Protein AF-A0A0A1UJ22-F1 (afdb_monomer)

Sequence (289 aa):
MGFLLMSIDEDELLQHLCPDFREEYLALKMLALDEPIKAGSNAQYLVEIALETSICDLEGPPNHGEARTPEYHKAICQSVISYYLLGTSRASTFHEHADVRAFAKGFNVPLKDGVGFGKLLEDRSVELFPGLWCREIPSPEILLQHLRISALVDEDHDPRALSSSEVVISNAIKRYLGIPGHPDCPGLQAILPREWFSKHKDDTTLRSRLFLQAATGSSTTPTEPGWTITVELARDRGKGPESETPRPLEWHLCAHSVTLWYDEDLVNALYTWKGAVAFQWYEAALVSS

Radius of gyration: 24.07 Å; Cα contacts (8 Å, |Δi|>4): 333; chains: 1; bounding box: 66×42×68 Å

Structure (mmCIF, N/CA/C/O backbone):
data_AF-A0A0A1UJ22-F1
#
_entry.id   AF-A0A0A1UJ22-F1
#
loop_
_atom_site.group_PDB
_atom_site.id
_atom_site.type_symbol
_atom_site.label_atom_id
_atom_site.label_alt_id
_atom_site.label_comp_id
_atom_site.label_asym_id
_atom_site.label_entity_id
_atom_site.label_seq_id
_atom_site.pdbx_PDB_ins_code
_atom_site.Cartn_x
_atom_site.Cartn_y
_atom_site.Cartn_z
_atom_site.occupancy
_atom_site.B_iso_or_equiv
_atom_site.auth_seq_id
_atom_site.auth_comp_id
_atom_site.auth_asym_id
_atom_site.auth_atom_id
_atom_site.pdbx_PDB_model_num
ATOM 1 N N . MET A 1 1 ? -35.308 3.224 17.961 1.00 29.86 1 MET A N 1
ATOM 2 C CA . MET A 1 1 ? -34.946 2.884 16.571 1.00 29.86 1 MET A CA 1
ATOM 3 C C . MET A 1 1 ? -33.458 2.581 16.607 1.00 29.86 1 MET A C 1
ATOM 5 O O . MET A 1 1 ? -32.674 3.500 16.793 1.00 29.86 1 MET A O 1
ATOM 9 N N . GLY A 1 2 ? -33.112 1.294 16.699 1.00 28.42 2 GLY A N 1
ATOM 10 C CA . GLY A 1 2 ? -31.742 0.848 16.953 1.00 28.42 2 GLY A CA 1
ATOM 11 C C . GLY A 1 2 ? -30.882 1.098 15.724 1.00 28.42 2 GLY A C 1
ATOM 12 O O . GLY A 1 2 ? -31.219 0.631 14.642 1.00 28.42 2 GLY A O 1
ATOM 13 N N . PHE A 1 3 ? -29.823 1.881 15.892 1.00 31.16 3 PHE A N 1
ATOM 14 C CA . PHE A 1 3 ? -28.806 2.062 14.871 1.00 31.16 3 PHE A CA 1
ATOM 15 C C . PHE A 1 3 ? -28.007 0.762 14.785 1.00 31.16 3 PHE A C 1
ATOM 17 O O . PHE A 1 3 ? -27.343 0.385 15.749 1.00 31.16 3 PHE A O 1
ATOM 24 N N . LEU A 1 4 ? -28.093 0.074 13.648 1.00 31.02 4 LEU A N 1
ATOM 25 C CA . LEU A 1 4 ? -27.074 -0.886 13.245 1.00 31.02 4 LEU A CA 1
ATOM 26 C C . LEU A 1 4 ? -25.825 -0.060 12.924 1.00 31.02 4 LEU A C 1
ATOM 28 O O . LEU A 1 4 ? -25.635 0.405 11.807 1.00 31.02 4 LEU A O 1
ATOM 32 N N . LEU A 1 5 ? -25.013 0.209 13.947 1.00 35.69 5 LEU A N 1
ATOM 33 C CA . LEU A 1 5 ? -23.586 0.384 13.722 1.00 35.69 5 LEU A CA 1
ATOM 34 C C . LEU A 1 5 ? -23.154 -0.909 13.033 1.00 35.69 5 LEU A C 1
ATOM 36 O O . LEU A 1 5 ? -23.281 -1.974 13.641 1.00 35.69 5 LEU A O 1
ATOM 40 N N . MET A 1 6 ? -22.737 -0.833 11.765 1.00 39.66 6 MET A N 1
ATOM 41 C CA . MET A 1 6 ? -21.986 -1.922 11.145 1.00 39.66 6 MET A CA 1
ATOM 42 C C . MET A 1 6 ? -20.932 -2.336 12.170 1.00 39.66 6 MET A C 1
ATOM 44 O O . MET A 1 6 ? -20.160 -1.488 12.628 1.00 39.66 6 MET A O 1
ATOM 48 N N . SER A 1 7 ? -20.973 -3.588 12.623 1.00 45.41 7 SER A N 1
ATOM 49 C CA . SER A 1 7 ? -19.914 -4.112 13.470 1.00 45.41 7 SER A CA 1
ATOM 50 C C . SER A 1 7 ? -18.679 -4.156 12.590 1.00 45.41 7 SER A C 1
ATOM 52 O O . SER A 1 7 ? -18.516 -5.083 11.804 1.00 45.41 7 SER A O 1
ATOM 54 N N . ILE A 1 8 ? -17.872 -3.103 12.645 1.00 53.12 8 ILE A N 1
ATOM 55 C CA . ILE A 1 8 ? -16.528 -3.148 12.097 1.00 53.12 8 ILE A CA 1
ATOM 56 C C . ILE A 1 8 ? -15.843 -4.278 12.860 1.00 53.12 8 ILE A C 1
ATOM 58 O O . ILE A 1 8 ? -15.810 -4.241 14.094 1.00 53.12 8 ILE A O 1
ATOM 62 N N . ASP A 1 9 ? -15.405 -5.313 12.147 1.00 70.62 9 ASP A N 1
ATOM 63 C CA . ASP A 1 9 ? -14.647 -6.384 12.772 1.00 70.62 9 ASP A CA 1
ATOM 64 C C . ASP A 1 9 ? -13.337 -5.776 13.278 1.00 70.62 9 ASP A C 1
ATOM 66 O O . ASP A 1 9 ? -12.542 -5.234 12.509 1.00 70.62 9 ASP A O 1
ATOM 70 N N . GLU A 1 10 ? -13.150 -5.799 14.597 1.00 71.88 10 GLU A N 1
ATOM 71 C CA . GLU A 1 10 ? -11.945 -5.288 15.249 1.00 71.88 10 GLU A CA 1
ATOM 72 C C . GLU A 1 10 ? -10.691 -5.953 14.670 1.00 71.88 10 GLU A C 1
ATOM 74 O O . GLU A 1 10 ? -9.657 -5.302 14.569 1.00 71.88 10 GLU A O 1
ATOM 79 N N . ASP A 1 11 ? -10.780 -7.227 14.272 1.00 74.44 11 ASP A N 1
ATOM 80 C CA . ASP A 1 11 ? -9.649 -7.953 13.699 1.00 74.44 11 ASP A CA 1
ATOM 81 C C . ASP A 1 11 ? -9.269 -7.421 12.309 1.00 74.44 11 ASP A C 1
ATOM 83 O O . ASP A 1 11 ? -8.097 -7.154 12.042 1.00 74.44 11 ASP A O 1
ATOM 87 N N . GLU A 1 12 ? -10.266 -7.187 11.454 1.00 70.75 12 GLU A N 1
ATOM 88 C CA . GLU A 1 12 ? -10.084 -6.619 10.113 1.00 70.75 12 GLU A CA 1
ATOM 89 C C . GLU A 1 12 ? -9.551 -5.181 10.200 1.00 70.75 12 GLU A C 1
ATOM 91 O O . GLU A 1 12 ? -8.611 -4.797 9.503 1.00 70.75 12 GLU A O 1
ATOM 96 N N . LEU A 1 13 ? -10.081 -4.386 11.132 1.00 71.31 13 LEU A N 1
ATOM 97 C CA . LEU A 1 13 ? -9.620 -3.018 11.346 1.00 71.31 13 LEU A CA 1
ATOM 98 C C . LEU A 1 13 ? -8.166 -2.969 11.836 1.00 71.31 13 LEU A C 1
ATOM 100 O O . LEU A 1 13 ? -7.382 -2.150 11.354 1.00 71.31 13 LEU A O 1
ATOM 104 N N . LEU A 1 14 ? -7.779 -3.857 12.754 1.00 76.56 14 LEU A N 1
ATOM 105 C CA . LEU A 1 14 ? -6.401 -3.932 13.239 1.00 76.56 14 LEU A CA 1
ATOM 106 C C . LEU A 1 14 ? -5.434 -4.469 12.190 1.00 76.56 14 LEU A C 1
ATOM 108 O O . LEU A 1 14 ? -4.298 -4.000 12.131 1.00 76.56 14 LEU A O 1
ATOM 112 N N . GLN A 1 15 ? -5.882 -5.387 11.334 1.00 76.75 15 GLN A N 1
ATOM 113 C CA . GLN A 1 15 ? -5.090 -5.884 10.211 1.00 76.75 15 GLN A CA 1
ATOM 114 C C . GLN A 1 15 ? -4.667 -4.753 9.269 1.00 76.75 15 GLN A C 1
ATOM 116 O O . GLN A 1 15 ? -3.536 -4.760 8.787 1.00 76.75 15 GLN A O 1
ATOM 121 N N . HIS A 1 16 ? -5.545 -3.776 9.039 1.00 68.94 16 HIS A N 1
ATOM 122 C CA . HIS A 1 16 ? -5.273 -2.677 8.115 1.00 68.94 16 HIS A CA 1
ATOM 123 C C . HIS A 1 16 ? -4.619 -1.455 8.767 1.00 68.94 16 HIS A C 1
ATOM 125 O O . HIS A 1 16 ? -3.796 -0.802 8.131 1.00 68.94 16 HIS A O 1
ATOM 131 N N . LEU A 1 17 ? -4.981 -1.116 10.009 1.00 67.75 17 LEU A N 1
ATOM 132 C CA . LEU A 1 17 ? -4.517 0.124 10.644 1.00 67.75 17 LEU A CA 1
ATOM 133 C C . LEU A 1 17 ? -3.272 -0.059 11.512 1.00 67.75 17 LEU A C 1
ATOM 135 O O . LEU A 1 17 ? -2.471 0.868 11.628 1.00 67.75 17 LEU A O 1
ATOM 139 N N . CYS A 1 18 ? -3.122 -1.215 12.161 1.00 75.50 18 CYS A N 1
ATOM 140 C CA . CYS A 1 18 ? -2.070 -1.441 13.152 1.00 75.50 18 CYS A CA 1
ATOM 141 C C . CYS A 1 18 ? -1.589 -2.909 13.134 1.00 75.50 18 CYS A C 1
ATOM 143 O O . CYS A 1 18 ? -1.740 -3.605 14.144 1.00 75.50 18 CYS A O 1
ATOM 145 N N . PRO A 1 19 ? -1.014 -3.406 12.018 1.00 73.44 19 PRO A N 1
ATOM 146 C CA . PRO A 1 19 ? -0.657 -4.819 11.868 1.00 73.44 19 PRO A CA 1
ATOM 147 C C . PRO A 1 19 ? 0.339 -5.304 12.933 1.00 73.44 19 PRO A C 1
ATOM 149 O O . PRO A 1 19 ? 0.169 -6.402 13.456 1.00 73.44 19 PRO A O 1
ATOM 152 N N . ASP A 1 20 ? 1.294 -4.461 13.336 1.00 78.19 20 ASP A N 1
ATOM 153 C CA . ASP A 1 20 ? 2.276 -4.789 14.383 1.00 78.19 20 ASP A CA 1
ATOM 154 C C . ASP A 1 20 ? 1.632 -4.964 15.771 1.00 78.19 20 ASP A C 1
ATOM 156 O O . ASP A 1 20 ? 2.093 -5.751 16.592 1.00 78.19 20 ASP A O 1
ATOM 160 N N . PHE A 1 21 ? 0.531 -4.256 16.032 1.00 82.56 21 PHE A N 1
ATOM 161 C CA . PHE A 1 21 ? -0.229 -4.344 17.282 1.00 82.56 21 PHE A CA 1
ATOM 162 C C . PHE A 1 21 ? -1.266 -5.477 17.254 1.00 82.56 21 PHE A C 1
ATOM 164 O O . PHE A 1 21 ? -1.651 -5.996 18.305 1.00 82.56 21 PHE A O 1
ATOM 171 N N . ARG A 1 22 ? -1.709 -5.900 16.062 1.00 85.69 22 ARG A N 1
ATOM 172 C CA . ARG A 1 22 ? -2.756 -6.916 15.890 1.00 85.69 22 ARG A CA 1
ATOM 173 C C . ARG A 1 22 ? -2.426 -8.221 16.607 1.00 85.69 22 ARG A C 1
ATOM 175 O O . ARG A 1 22 ? -3.287 -8.749 17.307 1.00 85.69 22 ARG A O 1
ATOM 182 N N . GLU A 1 23 ? -1.216 -8.753 16.440 1.00 85.56 23 GLU A N 1
ATOM 183 C CA . GLU A 1 23 ? -0.847 -10.037 17.054 1.00 85.56 23 GLU A CA 1
ATOM 184 C C . GLU A 1 23 ? -0.890 -9.968 18.584 1.00 85.56 23 GLU A C 1
ATOM 186 O O . GLU A 1 23 ? -1.438 -10.859 19.240 1.00 85.56 23 GLU A O 1
ATOM 191 N N . GLU A 1 24 ? -0.385 -8.877 19.158 1.00 88.06 24 GLU A N 1
ATOM 192 C CA . GLU A 1 24 ? -0.378 -8.672 20.605 1.00 88.06 24 GLU A CA 1
ATOM 193 C C . GLU A 1 24 ? -1.796 -8.454 21.155 1.00 88.06 24 GLU A C 1
ATOM 195 O O . GLU A 1 24 ? -2.154 -8.984 22.213 1.00 88.06 24 GLU A O 1
ATOM 200 N N . TYR A 1 25 ? -2.638 -7.738 20.404 1.00 87.88 25 TYR A N 1
ATOM 201 C CA . TYR A 1 25 ? -4.049 -7.557 20.725 1.00 87.88 25 TYR A CA 1
ATOM 202 C C . TYR A 1 25 ? -4.831 -8.874 20.681 1.00 87.88 25 TYR A C 1
ATOM 204 O O . TYR A 1 25 ? -5.608 -9.161 21.593 1.00 87.88 25 TYR A O 1
ATOM 212 N N . LEU A 1 26 ? -4.621 -9.703 19.656 1.00 88.44 26 LEU A N 1
ATOM 213 C CA . LEU A 1 26 ? -5.264 -11.013 19.550 1.00 88.44 26 LEU A CA 1
ATOM 214 C C . LEU A 1 26 ? -4.821 -11.943 20.678 1.00 88.44 26 LEU A C 1
ATOM 216 O O . LEU A 1 26 ? -5.662 -12.627 21.263 1.00 88.44 26 LEU A O 1
ATOM 220 N N . ALA A 1 27 ? -3.537 -11.920 21.043 1.00 88.31 27 ALA A N 1
ATOM 221 C CA . ALA A 1 27 ? -3.030 -12.668 22.188 1.00 88.31 27 ALA A CA 1
ATOM 222 C C . ALA A 1 27 ? -3.714 -12.240 23.499 1.00 88.31 27 ALA A C 1
ATOM 224 O O . ALA A 1 27 ? -4.114 -13.09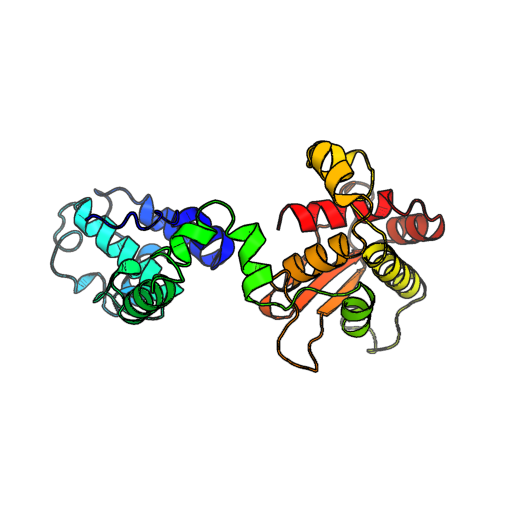4 24.291 1.00 88.31 27 ALA A O 1
ATOM 225 N N . LEU A 1 28 ? -3.925 -10.934 23.706 1.00 88.31 28 LEU A N 1
ATOM 226 C CA . LEU A 1 28 ? -4.700 -10.417 24.838 1.00 88.31 28 LEU A CA 1
ATOM 227 C C . LEU A 1 28 ? -6.171 -10.861 24.770 1.00 88.31 28 LEU A C 1
ATOM 229 O O . LEU A 1 28 ? -6.719 -11.336 25.764 1.00 88.31 28 LEU A O 1
ATOM 233 N N . LYS A 1 29 ? -6.811 -10.746 23.602 1.00 89.06 29 LYS A N 1
ATOM 234 C CA . LYS A 1 29 ? -8.222 -11.103 23.385 1.00 89.06 29 LYS A CA 1
ATOM 235 C C . LYS A 1 29 ? -8.479 -12.588 23.643 1.00 89.06 29 LYS A C 1
ATOM 237 O O . LYS A 1 29 ? -9.490 -12.926 24.255 1.00 89.06 29 LYS A O 1
ATOM 242 N N . MET A 1 30 ? -7.549 -13.451 23.237 1.00 89.81 30 MET A N 1
ATOM 243 C CA . MET A 1 30 ? -7.604 -14.906 23.417 1.00 89.81 30 MET A CA 1
ATOM 244 C C . MET A 1 30 ? -7.095 -15.388 24.783 1.00 89.81 30 MET A C 1
ATOM 246 O O . MET A 1 30 ? -7.172 -16.586 25.062 1.00 89.81 30 MET A O 1
ATOM 250 N N . LEU A 1 31 ? -6.581 -14.495 25.636 1.00 87.81 31 LEU A N 1
ATOM 251 C CA . LEU A 1 31 ? -6.062 -14.869 26.948 1.00 87.81 31 LEU A CA 1
ATOM 252 C C . LEU A 1 31 ? -7.172 -15.487 27.809 1.00 87.81 31 LEU A C 1
ATOM 254 O O . LEU A 1 31 ? -8.203 -14.858 28.064 1.00 87.81 31 LEU A O 1
ATOM 258 N N . ALA A 1 32 ? -6.937 -16.712 28.280 1.00 87.06 32 ALA A N 1
ATOM 259 C CA . ALA A 1 32 ? -7.905 -17.465 29.065 1.00 87.06 32 ALA A CA 1
ATOM 260 C C . ALA A 1 32 ? -8.323 -16.691 30.327 1.00 87.06 32 ALA A C 1
ATOM 262 O O . ALA A 1 32 ? -7.498 -16.065 30.993 1.00 87.06 32 ALA A O 1
ATOM 263 N N . LEU A 1 33 ? -9.621 -16.689 30.636 1.00 85.19 33 LEU A N 1
ATOM 264 C CA . LEU A 1 33 ? -10.204 -15.856 31.698 1.00 85.19 33 LEU A CA 1
ATOM 265 C C . LEU A 1 33 ? -9.700 -16.218 33.106 1.00 85.19 33 LEU A C 1
ATOM 267 O O . LEU A 1 33 ? -9.655 -15.363 33.990 1.00 85.19 33 LEU A O 1
ATOM 271 N N . ASP A 1 34 ? -9.316 -17.474 33.304 1.00 82.69 34 ASP A N 1
ATOM 272 C CA . ASP A 1 34 ? -8.741 -18.028 34.529 1.00 82.69 34 ASP A CA 1
ATOM 273 C C . ASP A 1 34 ? -7.229 -17.782 34.664 1.00 82.69 34 ASP A C 1
ATOM 275 O O . ASP A 1 34 ? -6.688 -17.886 35.765 1.00 82.69 34 ASP A O 1
ATOM 279 N N . GLU A 1 35 ? -6.543 -17.395 33.587 1.00 80.75 35 GLU A N 1
ATOM 280 C CA . GLU A 1 35 ? -5.130 -17.024 33.636 1.00 80.75 35 GLU A CA 1
ATOM 281 C C . GLU A 1 35 ? -4.960 -15.540 33.975 1.00 80.75 35 GLU A C 1
ATOM 283 O O . GLU A 1 35 ? -5.501 -14.696 33.264 1.00 80.75 35 GLU A O 1
ATOM 288 N N . PRO A 1 36 ? -4.173 -15.146 34.991 1.00 77.00 36 PRO A N 1
ATOM 289 C CA . PRO A 1 36 ? -3.875 -13.736 35.235 1.00 77.00 36 PRO A CA 1
ATOM 290 C C . PRO A 1 36 ? -3.043 -13.141 34.088 1.00 77.00 36 PRO A C 1
ATOM 292 O O . PRO A 1 36 ? -2.233 -13.829 33.466 1.00 77.00 36 PRO A O 1
ATOM 295 N N . ILE A 1 37 ? -3.196 -11.836 33.839 1.00 80.56 37 ILE A N 1
ATOM 296 C CA . ILE A 1 37 ? -2.267 -11.105 32.968 1.00 80.56 37 ILE A CA 1
ATOM 297 C C . ILE A 1 37 ? -0.918 -11.075 33.695 1.00 80.56 37 ILE A C 1
ATOM 299 O O . ILE A 1 37 ? -0.789 -10.476 34.762 1.00 80.56 37 ILE A O 1
ATOM 303 N N . LYS A 1 38 ? 0.063 -11.811 33.166 1.00 80.50 38 LYS A N 1
ATOM 304 C CA . LYS A 1 38 ? 1.340 -12.058 33.849 1.00 80.50 38 LYS A CA 1
ATOM 305 C C . LYS A 1 38 ? 2.180 -10.787 33.918 1.00 80.50 38 LYS A C 1
ATOM 307 O O . LYS A 1 38 ? 2.310 -10.075 32.922 1.00 80.50 38 LYS A O 1
ATOM 312 N N . ALA A 1 39 ? 2.820 -10.569 35.065 1.00 77.62 39 ALA A N 1
ATOM 313 C CA . ALA A 1 39 ? 3.802 -9.506 35.217 1.00 77.62 39 ALA A CA 1
ATOM 314 C C . ALA A 1 39 ? 4.957 -9.678 34.206 1.00 77.62 39 ALA A C 1
ATOM 316 O O . ALA A 1 39 ? 5.464 -10.787 34.029 1.00 77.62 39 ALA A O 1
ATOM 317 N N . GLY A 1 40 ? 5.360 -8.596 33.543 1.00 77.81 40 GLY A N 1
ATOM 318 C CA . GLY A 1 40 ? 6.380 -8.570 32.495 1.00 77.81 40 GLY A CA 1
ATOM 319 C C . GLY A 1 40 ? 5.927 -9.101 31.131 1.00 77.81 40 GLY A C 1
ATOM 320 O O . GLY A 1 40 ? 6.762 -9.237 30.243 1.00 77.81 40 GLY A O 1
ATOM 321 N N . SER A 1 41 ? 4.642 -9.428 30.946 1.00 84.25 41 SER A N 1
ATOM 322 C CA . SER A 1 41 ? 4.116 -9.838 29.635 1.00 84.25 41 SER A CA 1
ATOM 323 C C . SER A 1 41 ? 3.769 -8.638 28.751 1.00 84.25 41 SER A C 1
ATOM 325 O O . SER A 1 41 ? 3.384 -7.585 29.261 1.00 84.25 41 SER A O 1
ATOM 327 N N . ASN A 1 42 ? 3.804 -8.816 27.424 1.00 84.38 42 ASN A N 1
ATOM 328 C CA . ASN A 1 42 ? 3.328 -7.793 26.479 1.00 84.38 42 ASN A CA 1
ATOM 329 C C . ASN A 1 42 ? 1.869 -7.410 26.775 1.00 84.38 42 ASN A C 1
ATOM 331 O O . ASN A 1 42 ? 1.522 -6.236 26.755 1.00 84.38 42 ASN A O 1
ATOM 335 N N . ALA A 1 43 ? 1.035 -8.381 27.165 1.00 84.06 43 ALA A N 1
ATOM 336 C CA . ALA A 1 43 ? -0.344 -8.134 27.581 1.00 84.06 43 ALA A CA 1
ATOM 337 C C . ALA A 1 43 ? -0.445 -7.167 28.775 1.00 84.06 43 ALA A C 1
ATOM 339 O O . ALA A 1 43 ? -1.325 -6.313 28.777 1.00 84.06 43 ALA A O 1
ATOM 340 N N . GLN A 1 44 ? 0.450 -7.254 29.769 1.00 85.31 44 GLN A N 1
ATOM 341 C CA . GLN A 1 44 ? 0.490 -6.264 30.851 1.00 85.31 44 GLN A CA 1
ATOM 342 C C . GLN A 1 44 ? 0.836 -4.883 30.298 1.00 85.31 44 GLN A C 1
ATOM 344 O O . GLN A 1 44 ? 0.131 -3.928 30.595 1.00 85.31 44 GLN A O 1
ATOM 349 N N . TYR A 1 45 ? 1.892 -4.786 29.490 1.00 84.56 45 TYR A N 1
ATOM 350 C CA . TYR A 1 45 ? 2.364 -3.510 28.956 1.00 84.56 45 TYR A CA 1
ATOM 351 C C . TYR A 1 45 ? 1.280 -2.788 28.144 1.00 84.56 45 TYR A C 1
ATOM 353 O O . TYR A 1 45 ? 0.997 -1.618 28.399 1.00 84.56 45 TYR A O 1
ATOM 361 N N . LEU A 1 46 ? 0.604 -3.511 27.244 1.00 84.94 46 LEU A N 1
ATOM 362 C CA . LEU A 1 46 ? -0.523 -2.993 26.466 1.00 84.94 46 LEU A CA 1
ATOM 363 C C . LEU A 1 46 ? -1.643 -2.450 27.357 1.00 84.94 46 LEU A C 1
ATOM 365 O O . LEU A 1 46 ? -2.180 -1.369 27.115 1.00 84.94 46 LEU A O 1
ATOM 369 N N . VAL A 1 47 ? -2.009 -3.219 28.384 1.00 83.38 47 VAL A N 1
ATOM 370 C CA . VAL A 1 47 ? -3.105 -2.875 29.289 1.00 83.38 47 VAL A CA 1
ATOM 371 C C . VAL A 1 47 ? -2.734 -1.685 30.166 1.00 83.38 47 VAL A C 1
ATOM 373 O O . VAL A 1 47 ? -3.517 -0.750 30.265 1.00 83.38 47 VAL A O 1
ATOM 376 N N . GLU A 1 48 ? -1.548 -1.663 30.766 1.00 84.94 48 GLU A N 1
ATOM 377 C CA . GLU A 1 48 ? -1.124 -0.563 31.641 1.00 84.94 48 GLU A CA 1
ATOM 378 C C . GLU A 1 48 ? -0.997 0.764 30.893 1.00 84.94 48 GLU A C 1
ATOM 380 O O . GLU A 1 48 ? -1.398 1.803 31.416 1.00 84.94 48 GLU A O 1
ATOM 385 N N . ILE A 1 49 ? -0.518 0.725 29.646 1.00 81.75 49 ILE A N 1
ATOM 386 C CA . ILE A 1 49 ? -0.498 1.894 28.765 1.00 81.75 49 ILE A CA 1
ATOM 387 C C . ILE A 1 49 ? -1.916 2.387 28.494 1.00 81.75 49 ILE A C 1
ATOM 389 O O . ILE A 1 49 ? -2.216 3.557 28.720 1.00 81.75 49 ILE A O 1
ATOM 393 N N . ALA A 1 50 ? -2.801 1.496 28.045 1.00 80.38 50 ALA A N 1
ATOM 394 C CA . ALA A 1 50 ? -4.155 1.878 27.662 1.00 80.38 50 ALA A CA 1
ATOM 395 C C . ALA A 1 50 ? -5.004 2.370 28.840 1.00 80.38 50 ALA A C 1
ATOM 397 O O . ALA A 1 50 ? -5.924 3.177 28.678 1.00 80.38 50 ALA A O 1
ATOM 398 N N . LEU A 1 51 ? -4.720 1.850 30.032 1.00 76.25 51 LEU A N 1
ATOM 399 C CA . LEU A 1 51 ? -5.414 2.209 31.259 1.00 76.25 51 LEU A CA 1
ATOM 400 C C . LEU A 1 51 ? -4.740 3.362 32.014 1.00 76.25 51 LEU A C 1
ATOM 402 O O . LEU A 1 51 ? -5.323 3.836 32.987 1.00 76.25 51 LEU A O 1
ATOM 406 N N . GLU A 1 52 ? -3.554 3.803 31.578 1.00 78.00 52 GLU A N 1
ATOM 407 C CA . GLU A 1 52 ? -2.724 4.825 32.235 1.00 78.00 52 GLU A CA 1
ATOM 408 C C . GLU A 1 52 ? -2.525 4.556 33.741 1.00 78.00 52 GLU A C 1
ATOM 410 O O . GLU A 1 52 ? -2.434 5.467 34.565 1.00 78.00 52 GLU A O 1
ATOM 415 N N . THR A 1 53 ? -2.496 3.280 34.124 1.00 75.00 53 THR A N 1
ATOM 416 C CA . THR A 1 53 ? -2.434 2.834 35.519 1.00 75.00 53 THR A CA 1
ATOM 417 C C . THR A 1 53 ? -1.817 1.446 35.593 1.00 75.00 53 THR A C 1
ATOM 419 O O . THR A 1 53 ? -1.889 0.686 34.624 1.00 75.00 53 THR A O 1
ATOM 422 N N . SER A 1 54 ? -1.207 1.096 36.729 1.00 74.56 54 SER A N 1
ATOM 423 C CA . SER A 1 54 ? -0.708 -0.265 36.892 1.00 74.56 54 SER A CA 1
ATOM 424 C C . SER A 1 54 ? -1.880 -1.226 36.937 1.00 74.56 54 SER A C 1
ATOM 426 O O . SER A 1 54 ? -2.904 -0.958 37.570 1.00 74.56 54 SER A O 1
ATOM 428 N N . ILE A 1 55 ? -1.705 -2.393 36.318 1.00 70.25 55 ILE A N 1
ATOM 429 C CA . ILE A 1 55 ? -2.732 -3.417 36.361 1.00 70.25 55 ILE A CA 1
ATOM 430 C C . ILE A 1 55 ? -3.011 -3.804 37.809 1.00 70.25 55 ILE A C 1
ATOM 432 O O . ILE A 1 55 ? -4.167 -4.019 38.123 1.00 70.25 55 ILE A O 1
ATOM 436 N N . CYS A 1 56 ? -2.002 -3.774 38.689 1.00 67.62 56 CYS A N 1
ATOM 437 C CA . CYS A 1 56 ? -2.089 -4.069 40.120 1.00 67.62 56 CYS A CA 1
ATOM 438 C C . CYS A 1 56 ? -2.984 -3.100 40.910 1.00 67.62 56 CYS A C 1
ATOM 440 O O . CYS A 1 56 ? -3.482 -3.475 41.970 1.00 67.62 56 CYS A O 1
ATOM 442 N N . ASP A 1 57 ? -3.189 -1.883 40.401 1.00 69.44 57 ASP A N 1
ATOM 443 C CA . ASP A 1 57 ? -3.981 -0.834 41.053 1.00 69.44 57 ASP A CA 1
ATOM 444 C C . ASP A 1 57 ? -5.463 -0.879 40.635 1.00 69.44 57 ASP A C 1
ATOM 446 O O . ASP A 1 57 ? -6.293 -0.128 41.151 1.00 69.44 57 ASP A O 1
ATOM 450 N N . LEU A 1 58 ? -5.821 -1.764 39.696 1.00 65.81 58 LEU A N 1
ATOM 451 C CA . LEU A 1 58 ? -7.196 -1.931 39.241 1.00 65.81 58 LEU A CA 1
ATOM 452 C C . LEU A 1 58 ? -8.035 -2.659 40.295 1.00 65.81 58 LEU A C 1
ATOM 454 O O . LEU A 1 58 ? -7.737 -3.796 40.664 1.00 65.81 58 LEU A O 1
ATOM 458 N N . GLU A 1 59 ? -9.145 -2.043 40.697 1.00 60.75 59 GLU A N 1
ATOM 459 C CA . GLU A 1 59 ? -10.181 -2.724 41.473 1.00 60.75 59 GLU A CA 1
ATOM 460 C C . GLU A 1 59 ? -10.829 -3.840 40.627 1.00 60.75 59 GLU A C 1
ATOM 462 O O . GLU A 1 59 ? -11.315 -3.596 39.516 1.00 60.75 59 GLU A O 1
ATOM 467 N N . GLY A 1 60 ? -10.833 -5.073 41.151 1.00 62.12 60 GLY A N 1
ATOM 468 C CA . GLY A 1 60 ? -11.483 -6.243 40.544 1.00 62.12 60 GLY A CA 1
ATOM 469 C C . GLY A 1 60 ? -10.534 -7.374 40.098 1.00 62.12 60 GLY A C 1
ATOM 470 O O . GLY A 1 60 ? -9.315 -7.290 40.265 1.00 62.12 60 GLY A O 1
ATOM 471 N N . PRO A 1 61 ? -11.080 -8.476 39.548 1.00 56.16 61 PRO A N 1
ATOM 472 C CA . PRO A 1 61 ? -10.286 -9.566 38.973 1.00 56.16 61 PRO A CA 1
ATOM 473 C C . PRO A 1 61 ? -9.376 -9.026 37.855 1.00 56.16 61 PRO A C 1
ATOM 475 O O . PRO A 1 61 ? -9.866 -8.229 37.064 1.00 56.16 61 PRO A O 1
ATOM 478 N N . PRO A 1 62 ? -8.097 -9.429 37.717 1.00 53.59 62 PRO A N 1
ATOM 479 C CA . PRO A 1 62 ? -7.461 -10.600 38.319 1.00 53.59 62 PRO A CA 1
ATOM 480 C C . PRO A 1 62 ? -6.596 -10.320 39.568 1.00 53.59 62 PRO A C 1
ATOM 482 O O . PRO A 1 62 ? -5.943 -11.238 40.064 1.00 53.59 62 PRO A O 1
ATOM 485 N N . ASN A 1 63 ? -6.570 -9.100 40.117 1.00 53.59 63 ASN A N 1
ATOM 486 C CA . ASN A 1 63 ? -5.593 -8.732 41.163 1.00 53.59 63 ASN A CA 1
ATOM 487 C C . ASN A 1 63 ? -5.872 -9.318 42.552 1.00 53.59 63 ASN A C 1
ATOM 489 O O . ASN A 1 63 ? -5.028 -9.239 43.443 1.00 53.59 63 ASN A O 1
ATOM 493 N N . HIS A 1 64 ? -7.040 -9.933 42.745 1.00 55.62 64 HIS A N 1
ATOM 494 C CA . HIS A 1 64 ? -7.436 -10.563 44.007 1.00 55.62 64 HIS A CA 1
ATOM 495 C C . HIS A 1 64 ? -7.474 -12.098 43.944 1.00 55.62 64 HIS A C 1
ATOM 497 O O . HIS A 1 64 ? -8.034 -12.734 44.831 1.00 55.62 64 HIS A O 1
ATOM 503 N N . GLY A 1 65 ? -6.873 -12.709 42.915 1.00 56.12 65 GLY A N 1
ATOM 504 C CA . GLY A 1 65 ? -6.867 -14.170 42.748 1.00 56.12 65 GLY A CA 1
ATOM 505 C C . GLY A 1 65 ? -8.188 -14.752 42.231 1.00 56.12 65 GLY A C 1
ATOM 506 O O . GLY A 1 65 ? -8.357 -15.968 42.213 1.00 56.12 65 GLY A O 1
ATOM 507 N N . GLU A 1 66 ? -9.112 -13.896 41.794 1.00 63.81 66 GLU A N 1
ATOM 508 C CA . GLU A 1 66 ? -10.348 -14.282 41.113 1.00 63.81 66 GLU A CA 1
ATOM 509 C C . GLU A 1 66 ? -10.147 -14.252 39.588 1.00 63.81 66 GLU A C 1
ATOM 511 O O . GLU A 1 66 ? -9.406 -13.415 39.065 1.00 63.81 66 GLU A O 1
ATOM 516 N N . ALA A 1 67 ? -10.798 -15.168 38.866 1.00 73.50 67 ALA A N 1
ATOM 517 C CA . ALA A 1 67 ? -10.776 -15.197 37.402 1.00 73.50 67 ALA A CA 1
ATOM 518 C C . ALA A 1 67 ? -11.426 -13.930 36.814 1.00 73.50 67 ALA A C 1
ATOM 520 O O . ALA A 1 67 ? -12.394 -13.404 37.370 1.00 73.50 67 ALA A O 1
ATOM 521 N N . ARG A 1 68 ? -10.932 -13.453 35.663 1.00 83.38 68 ARG A N 1
ATOM 522 C CA . ARG A 1 68 ? -11.572 -12.347 34.933 1.00 83.38 68 ARG A CA 1
ATOM 523 C C . ARG A 1 68 ? -12.971 -12.763 34.489 1.00 83.38 68 ARG A C 1
ATOM 525 O O . ARG A 1 68 ? -13.164 -13.855 33.964 1.00 83.38 68 ARG A O 1
ATOM 532 N N . THR A 1 69 ? -13.949 -11.874 34.636 1.00 82.69 69 THR A N 1
ATOM 533 C CA . THR A 1 69 ? -15.248 -12.081 33.986 1.00 82.69 69 THR A CA 1
ATOM 534 C C . THR A 1 69 ? -15.136 -11.781 32.487 1.00 82.69 69 THR A C 1
ATOM 536 O O . THR A 1 69 ? -14.297 -10.961 32.090 1.00 82.69 69 THR A O 1
ATOM 539 N N . PRO A 1 70 ? -15.974 -12.396 31.632 1.00 83.81 70 PRO A N 1
ATOM 540 C CA . PRO A 1 70 ? -16.028 -12.063 30.208 1.00 83.81 70 PRO A CA 1
ATOM 541 C C . PRO A 1 70 ? -16.240 -10.563 29.953 1.00 83.81 70 PRO A C 1
ATOM 543 O O . PRO A 1 70 ? -15.611 -9.987 29.067 1.00 83.81 70 PRO A O 1
ATOM 546 N N . GLU A 1 71 ? -17.088 -9.911 30.749 1.00 79.50 71 GLU A N 1
ATOM 547 C CA . GLU A 1 71 ? -17.403 -8.485 30.629 1.00 79.50 71 GLU A CA 1
ATOM 548 C C . GLU A 1 71 ? -16.196 -7.609 30.971 1.00 79.50 71 GLU A C 1
ATOM 550 O O . GLU A 1 71 ? -15.903 -6.650 30.256 1.00 79.50 71 GLU A O 1
ATOM 555 N N . TYR A 1 72 ? -15.466 -7.959 32.032 1.00 79.25 72 TYR A N 1
ATOM 556 C CA . TYR A 1 72 ? -14.255 -7.249 32.430 1.00 79.25 72 TYR A CA 1
ATOM 557 C C . TYR A 1 72 ? -13.140 -7.422 31.393 1.00 79.25 72 TYR A C 1
ATOM 559 O O . TYR A 1 72 ? -12.503 -6.447 30.989 1.00 79.25 72 TYR A O 1
ATOM 567 N N . HIS A 1 73 ? -12.944 -8.650 30.903 1.00 85.12 73 HIS A N 1
ATOM 568 C CA . HIS A 1 73 ? -11.963 -8.950 29.856 1.00 85.12 73 HIS A CA 1
ATOM 569 C C . HIS A 1 73 ? -12.268 -8.189 28.563 1.00 85.12 73 HIS A C 1
ATOM 571 O O . HIS A 1 73 ? -11.377 -7.582 27.966 1.00 85.12 73 HIS A O 1
ATOM 577 N N . LYS A 1 74 ? -13.548 -8.131 28.178 1.00 83.69 74 LYS A N 1
ATOM 578 C CA . LYS A 1 74 ? -14.010 -7.325 27.046 1.00 83.69 74 LYS A CA 1
ATOM 579 C C . LYS A 1 74 ? -13.717 -5.838 27.250 1.00 83.69 74 LYS A C 1
ATOM 581 O O . LYS A 1 74 ? -13.213 -5.205 26.328 1.00 83.69 74 LYS A O 1
ATOM 586 N N . ALA A 1 75 ? -13.981 -5.285 28.434 1.00 78.56 75 ALA A N 1
ATOM 587 C CA . ALA A 1 75 ? -13.712 -3.877 28.730 1.00 78.56 75 ALA A CA 1
ATOM 588 C C . ALA A 1 75 ? -12.212 -3.532 28.656 1.00 78.56 75 ALA A C 1
ATOM 590 O O . ALA A 1 75 ? -11.849 -2.469 28.148 1.00 78.56 75 ALA A O 1
ATOM 591 N N . ILE A 1 76 ? -11.332 -4.439 29.103 1.00 82.50 76 ILE A N 1
ATOM 592 C CA . ILE A 1 76 ? -9.878 -4.297 28.928 1.00 82.50 76 ILE A CA 1
ATOM 593 C C . ILE A 1 76 ? -9.517 -4.264 27.443 1.00 82.50 76 ILE A C 1
ATOM 595 O O . ILE A 1 76 ? -8.873 -3.315 26.999 1.00 82.50 76 ILE A O 1
ATOM 599 N N . CYS A 1 77 ? -9.965 -5.255 26.665 1.00 85.62 77 CYS A N 1
ATOM 600 C CA . CYS A 1 77 ? -9.675 -5.318 25.231 1.00 85.62 77 CYS A CA 1
ATOM 601 C C . CYS A 1 77 ? -10.180 -4.059 24.507 1.00 85.62 77 CYS A C 1
ATOM 603 O O . CYS A 1 77 ? -9.472 -3.479 23.688 1.00 85.62 77 CYS A O 1
ATOM 605 N N . GLN A 1 78 ? -11.373 -3.578 24.858 1.00 80.00 78 GLN A N 1
ATOM 606 C CA . GLN A 1 78 ? -11.931 -2.348 24.299 1.00 80.00 78 GLN A CA 1
ATOM 607 C C . GLN A 1 78 ? -11.136 -1.097 24.691 1.00 80.00 78 GLN A C 1
ATOM 609 O O . GLN A 1 78 ? -11.015 -0.177 23.887 1.00 80.00 78 GLN A O 1
ATOM 614 N N . SER A 1 79 ? -10.569 -1.046 25.895 1.00 78.50 79 SER A N 1
ATOM 615 C CA . SER A 1 79 ? -9.718 0.078 26.310 1.00 78.50 79 SER A CA 1
ATOM 616 C C . SER A 1 79 ? -8.406 0.087 25.528 1.00 78.50 79 SER A C 1
ATOM 618 O O . SER A 1 79 ? -7.994 1.128 25.028 1.00 78.50 79 SER A O 1
ATOM 620 N N . VAL A 1 80 ? -7.800 -1.089 25.356 1.00 83.38 80 VAL A N 1
ATOM 621 C CA . VAL A 1 80 ? -6.553 -1.271 24.605 1.00 83.38 80 VAL A CA 1
ATOM 622 C C . VAL A 1 80 ? -6.727 -0.876 23.139 1.00 83.38 80 VAL A C 1
ATOM 624 O O . VAL A 1 80 ? -5.985 -0.030 22.651 1.00 83.38 80 VAL A O 1
ATOM 627 N N . ILE A 1 81 ? -7.765 -1.364 22.454 1.00 81.94 81 ILE A N 1
ATOM 628 C CA . ILE A 1 81 ? -8.013 -0.960 21.060 1.00 81.94 81 ILE A CA 1
ATOM 629 C C . ILE A 1 81 ? -8.334 0.541 20.935 1.00 81.94 81 ILE A C 1
ATOM 631 O O . ILE A 1 81 ? -7.871 1.196 20.006 1.00 81.94 81 ILE A O 1
ATOM 635 N N . SER A 1 82 ? -9.066 1.120 21.894 1.00 75.62 82 SER A N 1
ATOM 636 C CA . SER A 1 82 ? -9.404 2.552 21.873 1.00 75.62 82 SER A CA 1
ATOM 637 C C . SER A 1 82 ? -8.172 3.430 22.068 1.00 75.62 82 SER A C 1
ATOM 639 O O . SER A 1 82 ? -8.022 4.421 21.359 1.00 75.62 82 SER A O 1
ATOM 641 N N . TYR A 1 83 ? -7.269 3.058 22.976 1.00 80.12 83 TYR A N 1
ATOM 642 C CA . TYR A 1 83 ? -6.023 3.788 23.189 1.00 80.1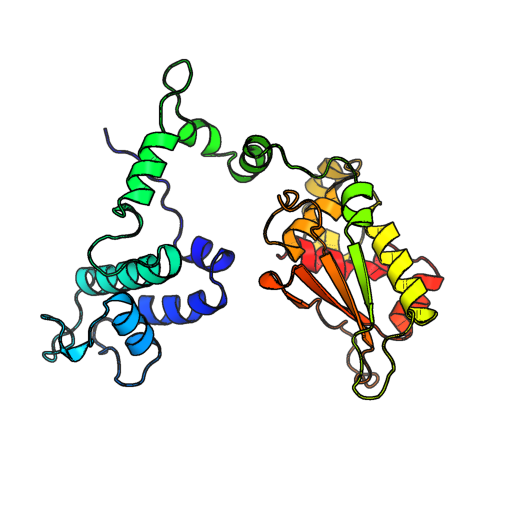2 83 TYR A CA 1
ATOM 643 C C . TYR A 1 83 ? -5.150 3.789 21.931 1.00 80.12 83 TYR A C 1
ATOM 645 O O . TYR A 1 83 ? -4.691 4.843 21.504 1.00 80.12 83 TYR A O 1
ATOM 653 N N . TYR A 1 84 ? -4.968 2.631 21.297 1.00 78.19 84 TYR A N 1
ATOM 654 C CA . TYR A 1 84 ? -4.103 2.520 20.120 1.00 78.19 84 TYR A CA 1
ATOM 655 C C . TYR A 1 84 ? -4.684 3.196 18.870 1.00 78.19 84 TYR A C 1
ATOM 657 O O . TYR A 1 84 ? -3.925 3.702 18.049 1.00 78.19 84 TYR A O 1
ATOM 665 N N . LEU A 1 85 ? -6.013 3.258 18.731 1.00 75.81 85 LEU A N 1
ATOM 666 C CA . LEU A 1 85 ? -6.660 3.910 17.585 1.00 75.81 85 LEU A CA 1
ATOM 667 C C . LEU A 1 85 ? -6.924 5.407 17.786 1.00 75.81 85 LEU A C 1
ATOM 669 O O . LEU A 1 85 ? -6.900 6.165 16.820 1.00 75.81 85 LEU A O 1
ATOM 673 N N . LEU A 1 86 ? -7.244 5.828 19.013 1.00 72.69 86 LEU A N 1
ATOM 674 C CA . LEU A 1 86 ? -7.752 7.175 19.308 1.00 72.69 86 LEU A CA 1
ATOM 675 C C . LEU A 1 86 ? -6.868 7.964 20.281 1.00 72.69 86 LEU A C 1
ATOM 677 O O . LEU A 1 86 ? -7.097 9.156 20.471 1.00 72.69 86 LEU A O 1
ATOM 681 N N . GLY A 1 87 ? -5.871 7.333 20.906 1.00 70.69 87 GLY A N 1
ATOM 682 C CA . GLY A 1 87 ? -4.983 7.979 21.875 1.00 70.69 87 GLY A CA 1
ATOM 683 C C . GLY A 1 87 ? -5.657 8.335 23.202 1.00 70.69 87 GLY A C 1
ATOM 684 O O . GLY A 1 87 ? -5.176 9.221 23.904 1.00 70.69 87 GLY A O 1
ATOM 685 N N . THR A 1 88 ? -6.780 7.697 23.546 1.00 63.34 88 THR A N 1
ATOM 686 C CA . THR A 1 88 ? -7.549 8.008 24.763 1.00 63.34 88 THR A CA 1
ATOM 687 C C . THR A 1 88 ? -7.675 6.820 25.705 1.00 63.34 88 THR A C 1
ATOM 689 O O . THR A 1 88 ? -7.922 5.701 25.256 1.00 63.34 88 THR A O 1
ATOM 692 N N . SER A 1 89 ? -7.566 7.077 27.011 1.00 58.69 89 SER A N 1
ATOM 693 C CA . SER A 1 89 ? -7.683 6.066 28.065 1.00 58.69 89 SER A CA 1
ATOM 694 C C . SER A 1 89 ? -9.134 5.688 28.415 1.00 58.69 89 SER A C 1
ATOM 696 O O . SER A 1 89 ? -10.101 6.259 27.904 1.00 58.69 89 SER A O 1
ATOM 698 N N . ARG A 1 90 ? -9.256 4.676 29.290 1.00 54.00 90 ARG A N 1
ATOM 699 C CA . ARG A 1 90 ? -10.412 3.858 29.746 1.00 54.00 90 ARG A CA 1
ATOM 700 C C . ARG A 1 90 ? -11.825 4.475 29.822 1.00 54.00 90 ARG A C 1
ATOM 702 O O . ARG A 1 90 ? -12.792 3.730 29.950 1.00 54.00 90 ARG A O 1
ATOM 709 N N . ALA A 1 91 ? -11.987 5.795 29.799 1.00 54.88 91 ALA A N 1
ATOM 710 C CA . ALA A 1 91 ? -13.281 6.448 30.014 1.00 54.88 91 ALA A CA 1
ATOM 711 C C . ALA A 1 91 ? -14.253 6.345 28.822 1.00 54.88 91 ALA A C 1
ATOM 713 O O . ALA A 1 91 ? -15.435 6.656 28.980 1.00 54.88 91 ALA A O 1
ATOM 714 N N . SER A 1 92 ? -13.790 5.904 27.649 1.00 56.44 92 SER A N 1
ATOM 715 C CA . SER A 1 92 ? -14.651 5.694 26.484 1.00 56.44 92 SER A CA 1
ATOM 716 C C . SER A 1 92 ? -14.207 4.496 25.657 1.00 56.44 92 SER A C 1
ATOM 718 O O . SER A 1 92 ? -13.049 4.416 25.253 1.00 56.44 92 SER A O 1
ATOM 720 N N . THR A 1 93 ? -15.142 3.601 25.340 1.00 63.69 93 THR A N 1
ATOM 721 C CA . THR A 1 93 ? -14.939 2.638 24.249 1.00 63.69 93 THR A CA 1
ATOM 722 C C . THR A 1 93 ? -14.816 3.379 22.910 1.00 63.69 93 THR A C 1
ATOM 724 O O . THR A 1 93 ? -15.324 4.495 22.780 1.00 63.69 93 THR A O 1
ATOM 727 N N . PHE A 1 94 ? -14.202 2.766 21.891 1.0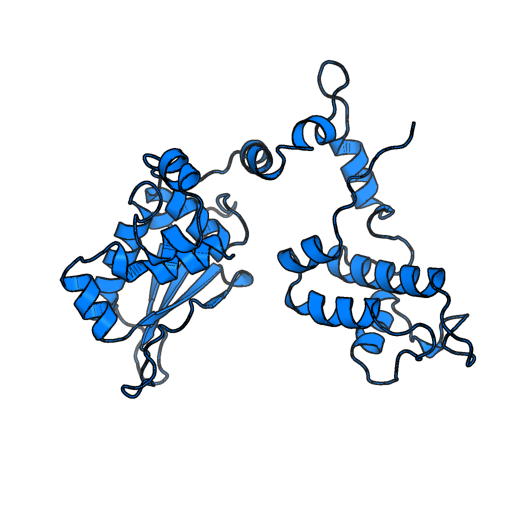0 65.38 94 PHE A N 1
ATOM 728 C CA . PHE A 1 94 ? -14.048 3.358 20.552 1.00 65.38 94 PHE A CA 1
ATOM 729 C C . PHE A 1 94 ? -15.370 3.946 20.031 1.00 65.38 94 PHE A C 1
ATOM 731 O O . PHE A 1 94 ? -15.419 5.084 19.575 1.00 65.38 94 PHE A O 1
ATOM 738 N N . HIS A 1 95 ? -16.476 3.209 20.186 1.00 66.44 95 HIS A N 1
ATOM 739 C CA . HIS A 1 95 ? -17.808 3.647 19.755 1.00 66.44 95 HIS A CA 1
ATOM 740 C C . HIS A 1 95 ? -18.409 4.783 20.600 1.00 66.44 95 HIS A C 1
ATOM 742 O O . HIS A 1 95 ? -19.294 5.502 20.130 1.00 66.44 95 HIS A O 1
ATOM 748 N N . GLU A 1 96 ? -17.970 4.939 21.847 1.00 70.31 96 GLU A N 1
ATOM 749 C CA . GLU A 1 96 ? -18.465 5.953 22.781 1.00 70.31 96 GLU A CA 1
ATOM 750 C C . GLU A 1 96 ? -17.607 7.217 22.806 1.00 70.31 96 GLU A C 1
ATOM 752 O O . GLU A 1 96 ? -18.070 8.244 23.314 1.00 70.31 96 GLU A O 1
ATOM 757 N N . HIS A 1 97 ? -16.402 7.161 22.232 1.00 69.38 97 HIS A N 1
ATOM 758 C CA . HIS A 1 97 ? -15.494 8.294 22.143 1.00 69.38 97 HIS A CA 1
ATOM 759 C C . HIS A 1 97 ? -16.202 9.508 21.531 1.00 69.38 97 HIS A C 1
ATOM 761 O O . HIS A 1 97 ? -16.919 9.394 20.529 1.00 69.38 97 HIS A O 1
ATOM 767 N N . ALA A 1 98 ? -16.029 10.680 22.148 1.00 71.56 98 ALA A N 1
ATOM 768 C CA . ALA A 1 98 ? -16.780 11.883 21.792 1.00 71.56 98 ALA A CA 1
ATOM 769 C C . ALA A 1 98 ? -16.623 12.236 20.305 1.00 71.56 98 ALA A C 1
ATOM 771 O O . ALA A 1 98 ? -17.622 12.537 19.649 1.00 71.56 98 ALA A O 1
ATOM 772 N N . ASP A 1 99 ? -15.411 12.098 19.762 1.00 68.00 99 ASP A N 1
ATOM 773 C CA . ASP A 1 99 ? -15.130 12.379 18.353 1.00 68.00 99 ASP A CA 1
ATOM 774 C C . ASP A 1 99 ? -15.725 11.329 17.416 1.00 68.00 99 ASP A C 1
ATOM 776 O O . ASP A 1 99 ? -16.279 11.685 16.380 1.00 68.00 99 ASP A O 1
ATOM 780 N N . VAL A 1 100 ? -15.715 10.047 17.798 1.00 70.56 100 VAL A N 1
ATOM 781 C CA . VAL A 1 100 ? -16.330 8.975 16.996 1.00 70.56 100 VAL A CA 1
ATOM 782 C C . VAL A 1 100 ? -17.845 9.155 16.958 1.00 70.56 100 VAL A C 1
ATOM 784 O O . VAL A 1 100 ? -18.462 9.063 15.897 1.00 70.56 100 VAL A O 1
ATOM 787 N N . ARG A 1 101 ? -18.465 9.508 18.090 1.00 71.94 101 ARG A N 1
ATOM 788 C CA . ARG A 1 101 ? -19.896 9.833 18.155 1.00 71.94 101 ARG A CA 1
ATOM 789 C C . ARG A 1 101 ? -20.241 11.106 17.391 1.00 71.94 101 ARG A C 1
ATOM 791 O O . ARG A 1 101 ? -21.281 11.146 16.731 1.00 71.94 101 ARG A O 1
ATOM 798 N N . ALA A 1 102 ? -19.411 12.143 17.482 1.00 75.31 102 ALA A N 1
ATOM 799 C CA . ALA A 1 102 ? -19.602 13.390 16.748 1.00 75.31 102 ALA A CA 1
ATOM 800 C C . ALA A 1 102 ? -19.482 13.159 15.236 1.00 75.31 102 ALA A C 1
ATOM 802 O O . ALA A 1 102 ? -20.367 13.586 14.490 1.00 75.31 102 ALA A O 1
ATOM 803 N N . PHE A 1 103 ? -18.465 12.409 14.804 1.00 74.25 103 PHE A N 1
ATOM 804 C CA . PHE A 1 103 ? -18.278 11.984 13.422 1.00 74.25 103 PHE A CA 1
ATOM 805 C C . PHE A 1 103 ? -19.464 11.150 12.942 1.00 74.25 103 PHE A C 1
ATOM 807 O O . PHE A 1 103 ? -20.107 11.530 11.972 1.00 74.25 103 PHE A O 1
ATOM 814 N N . ALA A 1 104 ? -19.844 10.084 13.653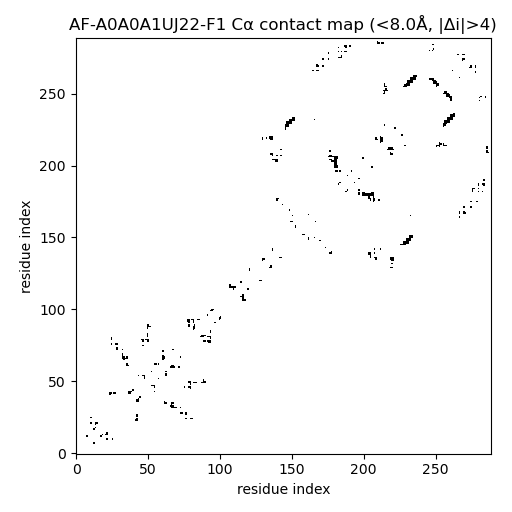 1.00 72.00 104 ALA A N 1
ATOM 815 C CA . ALA A 1 104 ? -20.974 9.232 13.280 1.00 72.00 104 ALA A CA 1
ATOM 816 C C . ALA A 1 104 ? -22.292 10.016 13.188 1.00 72.00 104 ALA A C 1
ATOM 818 O O . ALA A 1 104 ? -23.105 9.770 12.294 1.00 72.00 104 ALA A O 1
ATOM 819 N N . LYS A 1 105 ? -22.507 10.987 14.084 1.00 74.81 105 LYS A N 1
ATOM 820 C CA . LYS A 1 105 ? -23.673 11.877 14.045 1.00 74.81 105 LYS A CA 1
ATOM 821 C C . LYS A 1 105 ? -23.634 12.820 12.840 1.00 74.81 105 LYS A C 1
ATOM 823 O O . LYS A 1 105 ? -24.668 13.002 12.206 1.00 74.81 105 LYS A O 1
ATOM 828 N N . GLY A 1 106 ? -22.480 13.414 12.536 1.00 71.81 106 GLY A N 1
ATOM 829 C CA . GLY A 1 106 ? -22.291 14.316 11.394 1.00 71.81 106 GLY A CA 1
ATOM 830 C C . GLY A 1 106 ? -22.372 13.595 10.047 1.00 71.81 106 GLY A C 1
ATOM 831 O O . GLY A 1 106 ? -23.030 14.062 9.123 1.00 71.81 106 GLY A O 1
ATOM 832 N N . PHE A 1 107 ? -21.771 12.414 9.961 1.00 72.06 107 PHE A N 1
ATOM 833 C CA . PHE A 1 107 ? -21.751 11.570 8.772 1.00 72.06 107 PHE A CA 1
ATOM 834 C C . PHE A 1 107 ? -23.142 11.013 8.434 1.00 72.06 107 PHE A C 1
ATOM 836 O O . PHE A 1 107 ? -23.512 10.900 7.269 1.00 72.06 107 PHE A O 1
ATOM 843 N N . ASN A 1 108 ? -23.966 10.732 9.450 1.00 70.88 108 ASN A N 1
ATOM 844 C CA . ASN A 1 108 ? -25.356 10.300 9.276 1.00 70.88 108 ASN A CA 1
ATOM 845 C C . ASN A 1 108 ? -26.373 11.452 9.250 1.00 70.88 108 ASN A C 1
ATOM 847 O O . ASN A 1 108 ? -27.573 11.206 9.400 1.00 70.88 108 ASN A O 1
ATOM 851 N N . VAL A 1 109 ? -25.936 12.701 9.050 1.00 70.75 109 VAL A N 1
ATOM 852 C CA . VAL A 1 109 ? -26.876 13.786 8.751 1.00 70.75 109 VAL A CA 1
ATOM 853 C C . VAL A 1 109 ? -27.630 13.413 7.467 1.00 70.75 109 VAL A C 1
ATOM 855 O O . VAL A 1 109 ? -26.994 13.089 6.461 1.00 70.75 109 VAL A O 1
ATOM 858 N N . PRO A 1 110 ? -28.976 13.398 7.489 1.00 64.56 110 PRO A N 1
ATOM 859 C CA . PRO A 1 110 ? -29.753 12.996 6.330 1.00 64.56 110 PRO A CA 1
ATOM 860 C C . PRO A 1 110 ? -29.463 13.931 5.157 1.00 64.56 110 PRO A C 1
ATOM 862 O O . PRO A 1 110 ? -29.588 15.153 5.271 1.00 64.56 110 PRO A O 1
ATOM 865 N N . LEU A 1 111 ? -29.105 13.339 4.020 1.00 65.75 111 LEU A N 1
ATOM 866 C CA . LEU A 1 111 ? -29.128 14.013 2.732 1.00 65.75 111 LEU A CA 1
ATOM 867 C C . LEU A 1 111 ? -30.589 14.171 2.279 1.00 65.75 111 LEU A C 1
ATOM 869 O O . LEU A 1 111 ? -31.546 13.975 3.040 1.00 65.75 111 LEU A O 1
ATOM 873 N N . LYS A 1 112 ? -30.772 14.540 1.011 1.00 63.28 112 LYS A N 1
ATOM 874 C CA . LYS A 1 112 ? -32.088 14.605 0.377 1.00 63.28 112 LYS A CA 1
ATOM 875 C C . LYS A 1 112 ? -32.875 13.306 0.630 1.00 63.28 112 LYS A C 1
ATOM 877 O O . LYS A 1 112 ? -32.315 12.215 0.597 1.00 63.28 112 LYS A O 1
ATOM 882 N N . ASP A 1 113 ? -34.168 13.450 0.907 1.00 69.50 113 ASP A N 1
ATOM 883 C CA . ASP A 1 113 ? -35.109 12.344 1.142 1.00 69.50 113 ASP A CA 1
ATOM 884 C C . ASP A 1 113 ? -34.826 11.490 2.400 1.00 69.50 113 ASP A C 1
ATOM 886 O O . ASP A 1 113 ? -35.366 10.395 2.552 1.00 69.50 113 ASP A O 1
ATOM 890 N N . GLY A 1 114 ? -34.023 11.996 3.347 1.00 67.81 114 GLY A N 1
ATOM 891 C CA . GLY A 1 114 ? -33.832 11.364 4.660 1.00 67.81 114 GLY A CA 1
ATOM 892 C C . GLY A 1 114 ? -32.803 10.228 4.688 1.00 67.81 114 GLY A C 1
ATOM 893 O O . GLY A 1 114 ? -32.664 9.558 5.710 1.00 67.81 114 GLY A O 1
ATOM 894 N N . VAL A 1 115 ? -32.076 10.005 3.590 1.00 68.38 115 VAL A N 1
ATOM 895 C CA . VAL A 1 115 ? -31.012 8.994 3.490 1.00 68.38 115 VAL A CA 1
ATOM 896 C C . VAL A 1 115 ? -29.678 9.624 3.904 1.00 68.38 115 VAL A C 1
ATOM 898 O O . VAL A 1 115 ? -29.249 10.596 3.298 1.00 68.38 115 VAL A O 1
ATOM 901 N N . GLY A 1 116 ? -29.021 9.111 4.947 1.00 70.69 116 GLY A N 1
ATOM 902 C CA . GLY A 1 116 ? -27.673 9.554 5.349 1.00 70.69 116 GLY A CA 1
ATOM 903 C C . GLY A 1 116 ? -26.556 8.884 4.534 1.00 70.69 116 GLY A C 1
ATOM 904 O O . GLY A 1 116 ? -26.798 7.862 3.889 1.00 70.69 116 GLY A O 1
ATOM 905 N N . PHE A 1 117 ? -25.324 9.409 4.598 1.00 68.38 117 PHE A N 1
ATOM 906 C CA . PHE A 1 117 ? -24.170 8.819 3.894 1.00 68.38 117 PHE A CA 1
ATOM 907 C C . PHE A 1 117 ? -23.884 7.376 4.315 1.00 68.38 117 PHE A C 1
ATOM 909 O O . PHE A 1 117 ? -23.540 6.569 3.460 1.00 68.38 117 PHE A O 1
ATOM 916 N N . GLY A 1 118 ? -24.084 7.020 5.590 1.00 68.50 118 GLY A N 1
ATOM 917 C CA . GLY A 1 118 ? -23.880 5.644 6.058 1.00 68.50 118 GLY A CA 1
ATOM 918 C C . GLY A 1 118 ? -24.682 4.622 5.246 1.00 68.50 118 GLY A C 1
ATOM 919 O O . GLY A 1 118 ? -24.124 3.646 4.763 1.00 68.50 118 GLY A O 1
ATOM 920 N N . LYS A 1 119 ? -25.962 4.913 4.978 1.00 71.25 119 LYS A N 1
ATOM 921 C CA . LYS A 1 119 ? -26.839 4.049 4.170 1.00 71.25 119 LYS A CA 1
ATOM 922 C C . LYS A 1 119 ? -26.492 4.058 2.675 1.00 71.25 119 LYS A C 1
ATOM 924 O O . LYS A 1 119 ? -26.781 3.102 1.969 1.00 71.25 119 LYS A O 1
ATOM 929 N N . LEU A 1 120 ? -25.900 5.143 2.175 1.00 69.94 120 LEU A N 1
ATOM 930 C CA . LEU A 1 120 ? -25.422 5.225 0.790 1.00 69.94 120 LEU A CA 1
ATOM 931 C C . LEU A 1 120 ? -24.177 4.344 0.568 1.00 69.94 120 LEU A C 1
ATOM 933 O O . LEU A 1 120 ? -23.967 3.840 -0.532 1.00 69.94 120 LEU A O 1
ATOM 937 N N . LEU A 1 121 ? -23.352 4.193 1.607 1.00 70.94 121 LEU A N 1
ATOM 938 C CA . LEU A 1 121 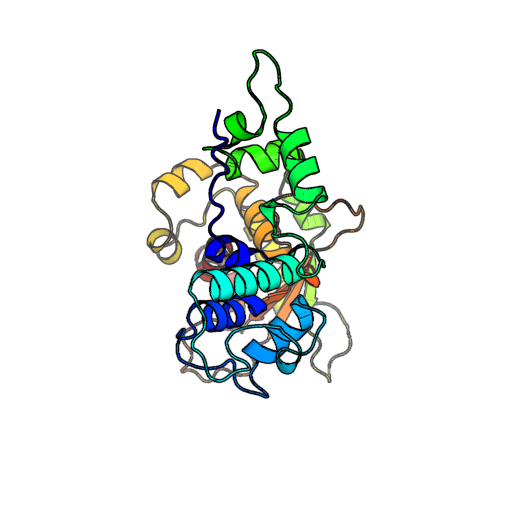? -22.049 3.531 1.553 1.00 70.94 121 LEU A CA 1
ATOM 939 C C . LEU A 1 121 ? -22.064 2.083 2.052 1.00 70.94 121 LEU A C 1
ATOM 941 O O . LEU A 1 121 ? -21.083 1.390 1.825 1.00 70.94 121 LEU A O 1
ATOM 945 N N . GLU A 1 122 ? -23.136 1.625 2.698 1.00 70.44 122 GLU A N 1
ATOM 946 C CA . GLU A 1 122 ? -23.214 0.334 3.406 1.00 70.44 122 GLU A CA 1
ATOM 947 C C . GLU A 1 122 ? -22.700 -0.858 2.569 1.00 70.44 122 GLU A C 1
ATOM 949 O O . GLU A 1 122 ? -21.895 -1.642 3.060 1.00 70.44 122 GLU A O 1
ATOM 954 N N . ASP A 1 123 ? -23.035 -0.908 1.274 1.00 65.69 123 ASP A N 1
ATOM 955 C CA . ASP A 1 123 ? -22.622 -1.988 0.357 1.00 65.69 123 ASP A CA 1
ATOM 956 C C . ASP A 1 123 ? -21.563 -1.566 -0.677 1.00 65.69 123 ASP A C 1
ATOM 958 O O . ASP A 1 123 ? -21.154 -2.351 -1.535 1.00 65.69 123 ASP A O 1
ATOM 962 N N . ARG A 1 124 ? -21.164 -0.291 -0.671 1.00 65.38 124 ARG A N 1
ATOM 963 C CA . ARG A 1 124 ? -20.319 0.304 -1.722 1.00 65.38 124 ARG A CA 1
ATOM 964 C C . ARG A 1 124 ? -19.238 1.219 -1.166 1.00 65.38 124 ARG A C 1
ATOM 966 O O . ARG A 1 124 ? -18.704 2.036 -1.907 1.00 65.38 124 ARG A O 1
ATOM 973 N N . SER A 1 125 ? -18.914 1.110 0.118 1.00 66.75 125 SER A N 1
ATOM 974 C CA . SER A 1 125 ? -17.952 1.981 0.796 1.00 66.75 125 SER A CA 1
ATOM 975 C C . SER A 1 125 ? -16.617 1.973 0.062 1.00 66.75 125 SER A C 1
ATOM 977 O O . SER A 1 125 ? -16.195 3.022 -0.399 1.00 66.75 125 SER A O 1
ATOM 979 N N . VAL A 1 126 ? -16.031 0.803 -0.192 1.00 61.72 126 VAL A N 1
ATOM 980 C CA . VAL A 1 126 ? -14.759 0.649 -0.926 1.00 61.72 126 VAL A CA 1
ATOM 981 C C . VAL A 1 126 ? -14.787 1.306 -2.316 1.00 61.72 126 VAL A C 1
ATOM 983 O O . VAL A 1 126 ? -13.786 1.859 -2.761 1.00 61.72 126 VAL A O 1
ATOM 986 N N . GLU A 1 127 ? -15.934 1.292 -2.998 1.00 64.75 127 GLU A N 1
ATOM 987 C CA . GLU A 1 127 ? -16.089 1.885 -4.333 1.00 64.75 127 GLU A CA 1
ATOM 988 C C . GLU A 1 127 ? -16.339 3.401 -4.283 1.00 64.75 127 GLU A C 1
ATOM 990 O O . GLU A 1 127 ? -15.833 4.153 -5.111 1.00 64.75 127 GLU A O 1
ATOM 995 N N . LEU A 1 128 ? -17.139 3.861 -3.322 1.00 66.25 128 LEU A N 1
ATOM 996 C CA . LEU A 1 128 ? -17.631 5.236 -3.259 1.00 66.25 128 LEU A CA 1
ATOM 997 C C . LEU A 1 128 ? -16.748 6.145 -2.401 1.00 66.25 128 LEU A C 1
ATOM 999 O O . LEU A 1 128 ? -16.752 7.354 -2.623 1.00 66.25 128 LEU A O 1
ATOM 1003 N N . PHE A 1 129 ? -15.980 5.606 -1.448 1.00 67.56 129 PHE A N 1
ATOM 1004 C CA . PHE A 1 129 ? -15.093 6.397 -0.588 1.00 67.56 129 PHE A CA 1
ATOM 1005 C C . PHE A 1 129 ? -14.015 7.152 -1.381 1.00 67.56 129 PHE A C 1
ATOM 1007 O O . PHE A 1 129 ? -13.859 8.353 -1.145 1.00 67.56 129 PHE A O 1
ATOM 1014 N N . PRO A 1 130 ? -13.327 6.535 -2.369 1.00 62.53 130 PRO A N 1
ATOM 1015 C CA . PRO A 1 130 ? -12.414 7.271 -3.248 1.00 62.53 130 PRO A CA 1
ATOM 1016 C C . PRO A 1 130 ? -13.116 8.423 -3.988 1.00 62.53 130 PRO A C 1
ATOM 1018 O O . PRO A 1 130 ? -12.577 9.529 -4.086 1.00 62.53 130 PRO A O 1
ATOM 1021 N N . GLY A 1 131 ? -14.365 8.196 -4.411 1.00 62.72 131 GLY A N 1
ATOM 1022 C CA . GLY A 1 131 ? -15.218 9.195 -5.055 1.00 62.72 131 GLY A CA 1
ATOM 1023 C C . GLY A 1 131 ? -15.679 10.331 -4.133 1.00 62.72 131 GLY A C 1
ATOM 1024 O O . GLY A 1 131 ? -15.911 11.435 -4.615 1.00 62.72 131 GLY A O 1
ATOM 1025 N N . LEU A 1 132 ? -15.772 10.111 -2.816 1.00 67.56 132 LEU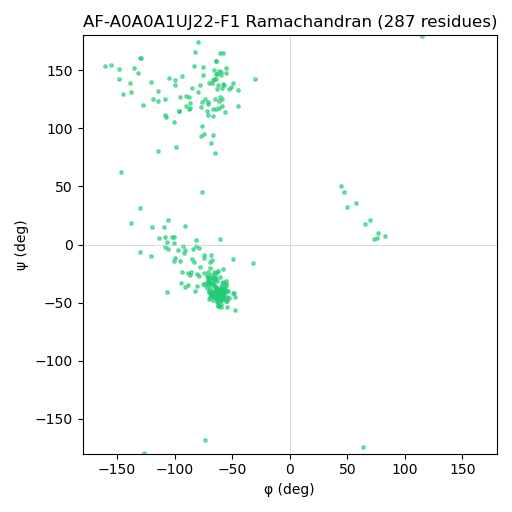 A N 1
ATOM 1026 C CA . LEU A 1 132 ? -16.030 11.180 -1.839 1.00 67.56 132 LEU A CA 1
ATOM 1027 C C . LEU A 1 132 ? -14.810 12.076 -1.642 1.00 67.56 132 LEU A C 1
ATOM 1029 O O . LEU A 1 132 ? -14.955 13.272 -1.392 1.00 67.56 132 LEU A O 1
ATOM 1033 N N . TRP A 1 133 ? -13.615 11.495 -1.750 1.00 69.56 133 TRP A N 1
ATOM 1034 C CA . TRP A 1 133 ? -12.370 12.234 -1.604 1.00 69.56 133 TRP A CA 1
ATOM 1035 C C . TRP A 1 133 ? -12.030 13.021 -2.878 1.00 69.56 133 TRP A C 1
ATOM 1037 O O . TRP A 1 133 ? -11.429 14.081 -2.766 1.00 69.56 133 TRP A O 1
ATOM 1047 N N . CYS A 1 134 ? -12.477 12.579 -4.068 1.00 66.75 134 CYS A N 1
ATOM 1048 C CA . CYS A 1 134 ? -12.240 13.230 -5.374 1.00 66.75 134 CYS A CA 1
ATOM 1049 C C . CYS A 1 134 ? -10.747 13.418 -5.711 1.00 66.75 134 CYS A C 1
ATOM 1051 O O . CYS A 1 134 ? -10.349 14.428 -6.294 1.00 66.75 134 CYS A O 1
ATOM 1053 N N . ARG A 1 135 ? -9.896 12.459 -5.324 1.00 78.31 135 ARG A N 1
ATOM 1054 C CA . ARG A 1 135 ? -8.428 12.553 -5.486 1.00 78.31 135 ARG A CA 1
ATOM 1055 C C . ARG A 1 135 ? -7.806 11.331 -6.138 1.00 78.31 135 ARG A C 1
ATOM 1057 O O . ARG A 1 135 ? -6.663 10.979 -5.853 1.00 78.31 135 ARG A O 1
ATOM 1064 N N . GLU A 1 136 ? -8.562 10.689 -7.012 1.00 82.94 136 GLU A N 1
ATOM 1065 C CA . GLU A 1 136 ? -8.059 9.596 -7.835 1.00 82.94 136 GLU A CA 1
ATOM 1066 C C . GLU A 1 136 ? -6.920 10.076 -8.745 1.00 82.94 136 GLU A C 1
ATOM 1068 O O . GLU A 1 136 ? -6.879 11.239 -9.155 1.00 82.94 136 GLU A O 1
ATOM 1073 N N . ILE A 1 137 ? -5.985 9.176 -9.061 1.00 84.88 137 ILE A N 1
ATOM 1074 C CA . ILE A 1 137 ? -4.950 9.444 -10.061 1.00 84.88 137 ILE A CA 1
ATOM 1075 C C . ILE A 1 137 ? -5.639 9.573 -11.433 1.00 84.88 137 ILE A C 1
ATOM 1077 O O . ILE A 1 137 ? -6.182 8.581 -11.916 1.00 84.88 137 ILE A O 1
ATOM 1081 N N . PRO A 1 138 ? -5.592 10.742 -12.101 1.00 86.38 138 PRO A N 1
ATOM 1082 C CA . PRO A 1 138 ? -6.279 10.932 -13.378 1.00 86.38 138 PRO A CA 1
ATOM 1083 C C . PRO A 1 138 ? -5.559 10.236 -14.539 1.00 86.38 138 PRO A C 1
ATOM 1085 O O . PRO A 1 138 ? -6.174 9.932 -15.558 1.00 86.38 138 PRO A O 1
ATOM 1088 N N . SER A 1 139 ? -4.249 10.010 -14.406 1.00 92.88 139 SER A N 1
ATOM 1089 C CA . SER A 1 139 ? -3.439 9.312 -15.398 1.00 92.88 139 SER A CA 1
ATOM 1090 C C . SER A 1 139 ? -2.129 8.790 -14.785 1.00 92.88 139 SER A C 1
ATOM 1092 O O . SER A 1 139 ? -1.639 9.377 -13.811 1.00 92.88 139 SER A O 1
ATOM 1094 N N . PRO A 1 140 ? -1.523 7.720 -15.335 1.00 92.75 140 PRO A N 1
ATOM 1095 C CA . PRO A 1 140 ? -0.252 7.183 -14.837 1.00 92.75 140 PRO A CA 1
ATOM 1096 C C . PRO A 1 140 ? 0.873 8.219 -14.779 1.00 92.75 140 PRO A C 1
ATOM 1098 O O . PRO A 1 140 ? 1.726 8.161 -13.898 1.00 92.75 140 PRO A O 1
ATOM 1101 N N . GLU A 1 141 ? 0.866 9.200 -15.684 1.00 94.69 141 GLU A N 1
ATOM 1102 C CA . GLU A 1 141 ? 1.880 10.253 -15.759 1.00 94.69 141 GLU A CA 1
ATOM 1103 C C . GLU A 1 141 ? 1.991 11.051 -14.461 1.00 94.69 141 GLU A C 1
ATOM 1105 O O . GLU A 1 141 ? 3.095 11.463 -14.114 1.00 94.69 141 GLU A O 1
ATOM 1110 N N . ILE A 1 142 ? 0.886 11.234 -13.728 1.00 92.00 142 ILE A N 1
ATOM 1111 C CA . ILE A 1 142 ? 0.917 11.902 -12.424 1.00 92.00 142 ILE A CA 1
ATOM 1112 C C . ILE A 1 142 ? 1.773 11.096 -11.452 1.00 92.00 142 ILE A C 1
ATOM 1114 O O . ILE A 1 142 ? 2.732 11.625 -10.903 1.00 92.00 142 ILE A O 1
ATOM 1118 N N . LEU A 1 143 ? 1.511 9.797 -11.295 1.00 92.88 143 LEU A N 1
ATOM 1119 C CA . LEU A 1 143 ? 2.336 8.948 -10.436 1.00 92.88 143 LEU A CA 1
ATOM 1120 C C . LEU A 1 143 ? 3.805 8.952 -10.885 1.00 92.88 143 LEU A C 1
ATOM 1122 O O . LEU A 1 143 ? 4.701 9.101 -10.061 1.00 92.88 143 LEU A O 1
ATOM 1126 N N . LEU A 1 144 ? 4.058 8.842 -12.192 1.00 93.81 144 LEU A N 1
ATOM 1127 C CA . LEU A 1 144 ? 5.414 8.796 -12.746 1.00 93.81 144 LEU A CA 1
ATOM 1128 C C . LEU A 1 144 ? 6.216 10.088 -12.519 1.00 93.81 144 LEU A C 1
ATOM 1130 O O . LEU A 1 144 ? 7.438 10.015 -12.395 1.00 93.81 144 LEU A O 1
ATOM 1134 N N . GLN A 1 145 ? 5.562 11.253 -12.448 1.00 94.50 145 GLN A N 1
ATOM 1135 C CA . GLN A 1 145 ? 6.206 12.532 -12.107 1.00 94.50 145 GLN A CA 1
ATOM 1136 C C . GLN A 1 145 ? 6.656 12.592 -10.642 1.00 94.50 145 GLN A C 1
ATOM 1138 O O . GLN A 1 145 ? 7.634 13.269 -10.327 1.00 94.50 145 GLN A O 1
ATOM 1143 N N . HIS A 1 146 ? 5.964 11.865 -9.766 1.00 94.44 146 HIS A N 1
ATOM 1144 C CA . HIS A 1 146 ? 6.242 11.791 -8.333 1.00 94.44 146 HIS A CA 1
ATOM 1145 C C . HIS A 1 146 ? 7.019 10.522 -7.932 1.00 94.44 146 HIS A C 1
ATOM 1147 O O . HIS A 1 146 ? 7.334 10.329 -6.757 1.00 94.44 146 HIS A O 1
ATOM 1153 N N . LEU A 1 147 ? 7.367 9.665 -8.896 1.00 95.12 147 LEU A N 1
ATOM 1154 C CA . LEU A 1 147 ? 8.135 8.445 -8.674 1.00 95.12 147 LEU A CA 1
ATOM 1155 C C . LEU A 1 147 ? 9.641 8.736 -8.710 1.00 95.12 147 LEU A C 1
ATOM 1157 O O . LEU A 1 147 ? 10.196 9.109 -9.749 1.00 95.12 147 LEU A O 1
ATOM 1161 N N . ARG A 1 148 ? 10.328 8.502 -7.592 1.00 94.62 148 ARG A N 1
ATOM 1162 C CA . ARG A 1 148 ? 11.794 8.484 -7.519 1.00 94.62 148 ARG A CA 1
ATOM 1163 C C . ARG A 1 148 ? 12.300 7.055 -7.548 1.00 94.62 148 ARG A C 1
ATOM 1165 O O . ARG A 1 148 ? 11.697 6.166 -6.966 1.00 94.62 148 ARG A O 1
ATOM 1172 N N . ILE A 1 149 ? 13.410 6.844 -8.245 1.00 93.12 149 ILE A N 1
ATOM 1173 C CA . ILE A 1 149 ? 14.085 5.548 -8.304 1.00 93.12 149 ILE A CA 1
ATOM 1174 C C . ILE A 1 149 ? 15.538 5.783 -7.923 1.00 93.12 149 ILE A C 1
ATOM 1176 O O . ILE A 1 149 ? 16.224 6.573 -8.577 1.00 93.12 149 ILE A O 1
ATOM 1180 N N . SER A 1 150 ? 15.979 5.124 -6.859 1.00 91.06 150 SER A N 1
ATOM 1181 C CA . SER A 1 150 ? 17.322 5.247 -6.293 1.00 91.06 150 SER A CA 1
ATOM 1182 C C . SER A 1 150 ? 17.912 3.870 -6.039 1.00 91.06 150 SER A C 1
ATOM 1184 O O . SER A 1 150 ? 17.188 2.938 -5.714 1.00 91.06 150 SER A O 1
ATOM 1186 N N . ALA A 1 151 ? 19.227 3.742 -6.178 1.00 87.50 151 ALA A N 1
ATOM 1187 C CA . ALA A 1 151 ? 19.940 2.569 -5.694 1.00 87.50 151 ALA A CA 1
ATOM 1188 C C . ALA A 1 151 ? 20.120 2.689 -4.176 1.00 87.50 151 ALA A C 1
ATOM 1190 O O . ALA A 1 151 ? 20.440 3.774 -3.681 1.00 87.50 151 ALA A O 1
ATOM 1191 N N . LEU A 1 152 ? 19.907 1.596 -3.447 1.00 80.69 152 LEU A N 1
ATOM 1192 C CA . LEU A 1 152 ? 20.220 1.542 -2.026 1.00 80.69 152 LEU A CA 1
ATOM 1193 C C . LEU A 1 152 ? 21.749 1.536 -1.892 1.00 80.69 152 LEU A C 1
ATOM 1195 O O . LEU A 1 152 ? 22.433 0.719 -2.511 1.00 80.69 152 LEU A O 1
ATOM 1199 N N . VAL A 1 153 ? 22.290 2.514 -1.165 1.00 66.50 153 VAL A N 1
ATOM 1200 C CA . VAL A 1 153 ? 23.738 2.702 -1.045 1.00 66.50 153 VAL A CA 1
ATOM 1201 C C . VAL A 1 153 ? 24.306 1.577 -0.183 1.00 66.50 153 VAL A C 1
ATOM 1203 O O . VAL A 1 153 ? 24.052 1.533 1.017 1.00 66.50 153 VAL A O 1
ATOM 1206 N N . ASP A 1 154 ? 25.089 0.679 -0.784 1.00 56.19 154 ASP A N 1
ATOM 1207 C CA . ASP A 1 154 ? 26.036 -0.130 -0.014 1.00 56.19 154 ASP A CA 1
ATOM 1208 C C . ASP A 1 154 ? 27.080 0.810 0.600 1.00 56.19 154 ASP A C 1
ATOM 1210 O O . ASP A 1 154 ? 27.508 1.752 -0.070 1.00 56.19 154 ASP A O 1
ATOM 1214 N N . GLU A 1 155 ? 27.523 0.538 1.833 1.00 51.47 155 GLU A N 1
ATOM 1215 C CA . GLU A 1 155 ? 28.450 1.371 2.631 1.00 51.47 155 GLU A CA 1
ATOM 1216 C C . GLU A 1 155 ? 29.740 1.820 1.895 1.00 51.47 155 GLU A C 1
ATOM 1218 O O . GLU A 1 155 ? 30.417 2.741 2.344 1.00 51.47 155 GLU A O 1
ATOM 1223 N N . ASP A 1 156 ? 30.043 1.236 0.731 1.00 51.09 156 ASP A N 1
ATOM 1224 C CA . ASP A 1 156 ? 31.219 1.502 -0.101 1.00 51.09 156 ASP A CA 1
ATOM 1225 C C . ASP A 1 156 ? 30.964 2.297 -1.405 1.00 51.09 156 ASP A C 1
ATOM 1227 O O . ASP A 1 156 ? 31.900 2.470 -2.190 1.00 51.09 156 ASP A O 1
ATOM 1231 N N . HIS A 1 157 ? 29.740 2.746 -1.718 1.00 46.94 157 HIS A N 1
ATOM 1232 C CA . HIS A 1 157 ? 29.448 3.409 -3.005 1.00 46.94 157 HIS A CA 1
ATOM 1233 C C . HIS A 1 157 ? 28.945 4.856 -2.860 1.00 46.94 157 HIS A C 1
ATOM 1235 O O . HIS A 1 157 ? 27.974 5.153 -2.177 1.00 46.94 157 HIS A O 1
ATOM 1241 N N . ASP A 1 158 ? 29.634 5.774 -3.545 1.00 48.97 158 ASP A N 1
ATOM 1242 C CA . ASP A 1 158 ? 29.268 7.188 -3.704 1.00 48.97 158 ASP A CA 1
ATOM 1243 C C . ASP A 1 158 ? 27.800 7.305 -4.178 1.00 48.97 158 ASP A C 1
ATOM 1245 O O . ASP A 1 158 ? 27.424 6.565 -5.095 1.00 48.97 158 ASP A O 1
ATOM 1249 N N . PRO A 1 159 ? 26.969 8.202 -3.608 1.00 51.53 159 PRO A N 1
ATOM 1250 C CA . PRO A 1 159 ? 25.599 8.448 -4.060 1.00 51.53 159 PRO A CA 1
ATOM 1251 C C . PRO A 1 159 ? 25.601 9.041 -5.477 1.00 51.53 159 PRO A C 1
ATOM 1253 O O . PRO A 1 159 ? 25.470 10.249 -5.685 1.00 51.53 159 PRO A O 1
ATOM 1256 N N . ARG A 1 160 ? 25.789 8.192 -6.488 1.00 60.78 160 ARG A N 1
ATOM 1257 C CA . ARG A 1 160 ? 25.802 8.569 -7.902 1.00 60.78 160 ARG A CA 1
ATOM 1258 C C . ARG A 1 160 ? 24.875 7.690 -8.720 1.00 60.78 160 ARG A C 1
ATOM 1260 O O . ARG A 1 160 ? 24.436 6.636 -8.287 1.00 60.78 160 ARG A O 1
ATOM 1267 N N . ALA A 1 161 ? 24.554 8.247 -9.887 1.00 70.31 161 ALA A N 1
ATOM 1268 C CA . ALA A 1 161 ? 23.609 7.786 -10.893 1.00 70.31 161 ALA A CA 1
ATOM 1269 C C . ALA A 1 161 ? 23.428 6.263 -10.975 1.00 70.31 161 ALA A C 1
ATOM 1271 O O . ALA A 1 161 ? 24.399 5.515 -10.905 1.00 70.31 161 ALA A O 1
ATOM 1272 N N . LEU A 1 162 ? 22.180 5.849 -11.220 1.00 82.19 162 LEU A N 1
ATOM 1273 C CA . LEU A 1 162 ? 21.804 4.458 -11.471 1.00 82.19 162 LEU A CA 1
ATOM 1274 C C . LEU A 1 162 ? 22.776 3.791 -12.457 1.00 82.19 162 LEU A C 1
ATOM 1276 O O . LEU A 1 162 ? 23.078 4.341 -13.522 1.00 82.19 162 LEU A O 1
ATOM 1280 N N . SER A 1 163 ? 23.224 2.588 -12.116 1.00 87.75 163 SER A N 1
ATOM 1281 C CA . SER A 1 163 ? 23.960 1.709 -13.020 1.00 87.75 163 SER A CA 1
ATOM 1282 C C . SER A 1 163 ? 23.119 1.348 -14.251 1.00 87.75 163 SER A C 1
ATOM 1284 O O . SER A 1 163 ? 21.896 1.495 -14.267 1.00 87.75 163 SER A O 1
ATOM 1286 N N . SER A 1 164 ? 23.753 0.819 -15.302 1.00 88.31 164 SER A N 1
ATOM 1287 C CA . SER A 1 164 ? 23.042 0.403 -16.522 1.00 88.31 164 SER A CA 1
ATOM 1288 C C . SER A 1 164 ? 21.905 -0.589 -16.239 1.00 88.31 164 SER A C 1
ATOM 1290 O O . SER A 1 164 ? 20.829 -0.467 -16.821 1.00 88.31 164 SER A O 1
ATOM 1292 N N . SER A 1 165 ? 22.116 -1.535 -15.320 1.00 87.81 165 SER A N 1
ATOM 1293 C CA . SER A 1 165 ? 21.100 -2.507 -14.897 1.00 87.81 165 SER A CA 1
ATOM 1294 C C . SER A 1 165 ? 19.925 -1.831 -14.186 1.00 87.81 165 SER A C 1
ATOM 1296 O O . SER A 1 165 ? 18.764 -2.100 -14.488 1.00 87.81 165 SER A O 1
ATOM 1298 N N . GLU A 1 166 ? 20.210 -0.879 -13.302 1.00 90.31 166 GLU A N 1
ATOM 1299 C CA . GLU A 1 166 ? 19.190 -0.121 -12.570 1.00 90.31 166 GLU A CA 1
ATOM 1300 C C . GLU A 1 166 ? 18.399 0.825 -13.476 1.00 90.31 166 GLU A C 1
ATOM 1302 O O . GLU A 1 166 ? 17.200 1.011 -13.279 1.00 90.31 166 GLU A O 1
ATOM 1307 N N . VAL A 1 167 ? 19.023 1.376 -14.521 1.00 91.19 167 VAL A N 1
ATOM 1308 C CA . VAL A 1 167 ? 18.320 2.141 -15.563 1.00 91.19 167 VAL A CA 1
ATOM 1309 C C . VAL A 1 167 ? 17.328 1.253 -16.320 1.00 91.19 167 VAL A C 1
ATOM 1311 O O . VAL A 1 167 ? 16.209 1.688 -16.602 1.00 91.19 167 VAL A O 1
ATOM 1314 N N . VAL A 1 168 ? 17.695 0.004 -16.627 1.00 90.31 168 VAL A N 1
ATOM 1315 C CA . VAL A 1 168 ? 16.787 -0.960 -17.277 1.00 90.31 168 VAL A CA 1
ATOM 1316 C C . VAL A 1 168 ? 15.589 -1.263 -16.384 1.00 90.31 168 VAL A C 1
ATOM 1318 O O . VAL A 1 168 ? 14.451 -1.168 -16.848 1.00 90.31 168 VAL A O 1
ATOM 1321 N N . ILE A 1 169 ? 15.829 -1.550 -15.103 1.00 89.69 169 ILE A N 1
ATOM 1322 C CA . ILE A 1 169 ? 14.766 -1.807 -14.122 1.00 89.69 169 ILE A CA 1
ATOM 1323 C C . ILE A 1 169 ? 13.867 -0.576 -13.961 1.00 89.69 169 ILE A C 1
ATOM 1325 O O . ILE A 1 169 ? 12.646 -0.681 -14.058 1.00 89.69 169 ILE A O 1
ATOM 1329 N N . SER A 1 170 ? 14.466 0.606 -13.809 1.00 91.50 170 SER A N 1
ATOM 1330 C CA . SER A 1 170 ? 13.769 1.891 -13.697 1.00 91.50 170 SER A CA 1
ATOM 1331 C C . SER A 1 170 ? 12.812 2.133 -14.865 1.00 91.50 170 SER A C 1
ATOM 1333 O O . SER A 1 170 ? 11.628 2.419 -14.673 1.00 91.50 170 SER A O 1
ATOM 1335 N N . ASN A 1 171 ? 13.291 1.940 -16.096 1.00 91.44 171 ASN A N 1
ATOM 1336 C CA . ASN A 1 171 ? 12.465 2.074 -17.294 1.00 91.44 171 ASN A CA 1
ATOM 1337 C C . ASN A 1 171 ? 11.358 1.014 -17.355 1.00 91.44 171 ASN A C 1
ATOM 1339 O O . ASN A 1 171 ? 10.242 1.311 -17.790 1.00 91.44 171 ASN A O 1
ATOM 1343 N N . ALA A 1 172 ? 11.646 -0.208 -16.909 1.00 89.69 172 ALA A N 1
ATOM 1344 C CA . ALA A 1 172 ? 10.678 -1.291 -16.890 1.00 89.69 172 ALA A CA 1
ATOM 1345 C C . ALA A 1 172 ? 9.533 -1.037 -15.895 1.00 89.69 172 ALA A C 1
ATOM 1347 O O . ALA A 1 172 ? 8.379 -1.219 -16.276 1.00 89.69 172 ALA A O 1
ATOM 1348 N N . ILE A 1 173 ? 9.826 -0.536 -14.687 1.00 90.62 173 ILE A N 1
ATOM 1349 C CA . ILE A 1 173 ? 8.816 -0.140 -13.686 1.00 90.62 173 ILE A CA 1
ATOM 1350 C C . ILE A 1 173 ? 7.910 0.952 -14.255 1.00 90.62 173 ILE A C 1
ATOM 1352 O O . ILE A 1 173 ? 6.688 0.811 -14.268 1.00 90.62 173 ILE A O 1
ATOM 1356 N N . LYS A 1 174 ? 8.504 2.026 -14.795 1.00 91.88 174 LYS A N 1
ATOM 1357 C CA . LYS A 1 174 ? 7.742 3.148 -15.367 1.00 91.88 174 LYS A CA 1
ATOM 1358 C C . LYS A 1 174 ? 6.827 2.691 -16.498 1.00 91.88 174 LYS A C 1
ATOM 1360 O O . LYS A 1 174 ? 5.673 3.104 -16.572 1.00 91.88 174 LYS A O 1
ATOM 1365 N N . ARG A 1 175 ? 7.327 1.802 -17.360 1.00 90.06 175 ARG A N 1
ATOM 1366 C CA . ARG A 1 175 ? 6.527 1.204 -18.430 1.00 90.06 175 ARG A CA 1
ATOM 1367 C C . ARG A 1 175 ? 5.418 0.318 -17.874 1.00 90.06 175 ARG A C 1
ATOM 1369 O O . ARG A 1 175 ? 4.301 0.409 -18.364 1.00 90.06 175 ARG A O 1
ATOM 1376 N N . TYR A 1 176 ? 5.707 -0.518 -16.879 1.00 90.00 176 TYR A N 1
ATOM 1377 C CA . TYR A 1 176 ? 4.724 -1.398 -16.251 1.00 90.00 176 TYR A CA 1
ATOM 1378 C C . TYR A 1 176 ? 3.547 -0.606 -15.665 1.00 90.00 176 TYR A C 1
ATOM 1380 O O . TYR A 1 176 ? 2.405 -0.970 -15.936 1.00 90.00 176 TYR A O 1
ATOM 1388 N N . LEU A 1 177 ? 3.811 0.494 -14.952 1.00 91.44 177 LEU A N 1
ATOM 1389 C CA . LEU A 1 177 ? 2.782 1.335 -14.320 1.00 91.44 177 LEU A CA 1
ATOM 1390 C C . LEU A 1 177 ? 1.855 2.045 -15.319 1.00 91.44 177 LEU A C 1
ATOM 1392 O O . LEU A 1 177 ? 0.734 2.401 -14.956 1.00 91.44 177 LEU A O 1
ATOM 1396 N N . GLY A 1 178 ? 2.312 2.243 -16.559 1.00 90.12 178 GLY A N 1
ATOM 1397 C CA . GLY A 1 178 ? 1.539 2.870 -17.635 1.00 90.12 178 GLY A CA 1
ATOM 1398 C C . GLY A 1 178 ? 0.761 1.899 -18.529 1.00 90.12 178 GLY A C 1
ATOM 1399 O O . GLY A 1 178 ? 0.105 2.341 -19.470 1.00 90.12 178 GLY A O 1
ATOM 1400 N N . ILE A 1 179 ? 0.850 0.583 -18.301 1.00 90.56 179 ILE A N 1
ATOM 1401 C CA . ILE A 1 179 ? 0.116 -0.409 -19.102 1.00 90.56 179 ILE A CA 1
ATOM 1402 C C . ILE A 1 179 ? -1.310 -0.583 -18.545 1.00 90.56 179 ILE A C 1
ATOM 1404 O O . ILE A 1 179 ? -1.455 -0.760 -17.335 1.00 90.56 179 ILE A O 1
ATOM 1408 N N . PRO A 1 180 ? -2.351 -0.606 -19.404 1.00 92.00 180 PRO A N 1
ATOM 1409 C CA . PRO A 1 180 ? -3.726 -0.845 -18.970 1.00 92.00 180 PRO A CA 1
ATOM 1410 C C . PRO A 1 180 ? -3.955 -2.239 -18.379 1.00 92.00 180 PRO A C 1
ATOM 1412 O O . PRO A 1 180 ? -3.369 -3.227 -18.837 1.00 92.00 180 PRO A O 1
ATOM 1415 N N . GLY A 1 181 ? -4.862 -2.310 -17.404 1.00 90.06 181 GLY A N 1
ATOM 1416 C CA . GLY A 1 181 ? -5.377 -3.556 -16.842 1.00 90.06 181 GLY A CA 1
ATOM 1417 C C . GLY A 1 181 ? -4.348 -4.427 -16.121 1.00 90.06 181 GLY A C 1
ATOM 1418 O O . GLY A 1 181 ? -3.186 -4.064 -15.945 1.00 90.06 181 GLY A O 1
ATOM 1419 N N . HIS A 1 182 ? -4.775 -5.617 -15.711 1.00 88.31 182 HIS A N 1
ATOM 1420 C CA . HIS A 1 182 ? -3.902 -6.611 -15.086 1.00 88.31 182 HIS A CA 1
ATOM 1421 C C . HIS A 1 182 ? -2.983 -7.301 -16.131 1.00 88.31 182 HIS A C 1
ATOM 1423 O O . HIS A 1 182 ? -3.403 -7.516 -17.271 1.00 88.31 182 HIS A O 1
ATOM 1429 N N . PRO A 1 183 ? -1.733 -7.677 -15.801 1.00 84.56 183 PRO A N 1
ATOM 1430 C CA . PRO A 1 183 ? -0.866 -8.531 -16.591 1.00 84.56 183 PRO A CA 1
ATOM 1431 C C . PRO A 1 183 ? -1.517 -9.892 -16.746 1.00 84.56 183 PRO A C 1
ATOM 1433 O O . PRO A 1 183 ? -1.719 -10.624 -15.778 1.00 84.56 183 PRO A O 1
ATOM 1436 N N . ASP A 1 184 ? -1.810 -10.246 -17.988 1.00 82.31 184 ASP A N 1
ATOM 1437 C CA . ASP A 1 184 ? -2.385 -11.540 -18.302 1.00 82.31 184 ASP A CA 1
ATOM 1438 C C . ASP A 1 184 ? -1.310 -12.630 -18.192 1.00 82.31 184 ASP A C 1
ATOM 1440 O O . ASP A 1 184 ? -0.491 -12.831 -19.094 1.00 82.31 184 ASP A O 1
ATOM 1444 N N . CYS A 1 185 ? -1.243 -13.270 -17.027 1.00 79.62 185 CYS A N 1
ATOM 1445 C CA . CYS A 1 185 ? -0.192 -14.217 -16.706 1.00 79.62 185 CYS A CA 1
ATOM 1446 C C . CYS A 1 185 ? -0.659 -15.348 -15.775 1.00 79.62 185 CYS A C 1
ATOM 1448 O O . CYS A 1 185 ? -1.539 -15.121 -14.943 1.00 79.62 185 CYS A O 1
ATOM 1450 N N . PRO A 1 186 ? -0.057 -16.556 -15.856 1.00 79.00 186 PRO A N 1
ATOM 1451 C CA . PRO A 1 186 ? -0.530 -17.711 -15.089 1.00 79.00 186 PRO A CA 1
ATOM 1452 C C . PRO A 1 186 ? -0.552 -17.494 -13.572 1.00 79.00 186 PRO A C 1
ATOM 1454 O O . PRO A 1 186 ? -1.505 -17.911 -12.921 1.00 79.00 186 PRO A O 1
ATOM 1457 N N . GLY A 1 187 ? 0.462 -16.817 -13.015 1.00 76.56 187 GLY A N 1
ATOM 1458 C CA . GLY A 1 187 ? 0.543 -16.553 -11.577 1.00 76.56 187 GLY A CA 1
ATOM 1459 C C . GLY A 1 187 ? -0.608 -15.683 -11.072 1.00 76.56 187 GLY A C 1
ATOM 1460 O O . GLY A 1 187 ? -1.259 -16.031 -10.093 1.00 76.56 187 GLY A O 1
ATOM 1461 N N . LEU A 1 188 ? -0.925 -14.595 -11.779 1.00 78.69 188 LEU A N 1
ATOM 1462 C CA . LEU A 1 188 ? -2.005 -13.694 -11.375 1.00 78.69 188 LEU A CA 1
ATOM 1463 C C . LEU A 1 188 ? -3.392 -14.286 -11.662 1.00 78.69 188 LEU A C 1
ATOM 1465 O O . LEU A 1 188 ? -4.310 -14.095 -10.870 1.00 78.69 188 LEU A O 1
ATOM 1469 N N . GLN A 1 189 ? -3.544 -15.064 -12.741 1.00 83.06 189 GLN A N 1
ATOM 1470 C CA . GLN A 1 189 ? -4.781 -15.805 -13.031 1.00 83.06 189 GLN A CA 1
ATOM 1471 C C . GLN A 1 189 ? -5.131 -16.850 -11.959 1.00 83.06 189 GLN A C 1
ATOM 1473 O O . GLN A 1 189 ? -6.289 -17.251 -11.863 1.00 83.06 189 GLN A O 1
ATOM 1478 N N . ALA A 1 190 ? -4.149 -17.317 -11.180 1.00 82.56 190 ALA A N 1
ATOM 1479 C CA . ALA A 1 190 ? -4.384 -18.232 -10.066 1.00 82.56 190 ALA A CA 1
ATOM 1480 C C . ALA A 1 190 ? -4.934 -17.524 -8.813 1.00 82.56 190 ALA A C 1
ATOM 1482 O O . ALA A 1 190 ? -5.504 -18.188 -7.952 1.00 82.56 190 ALA A O 1
ATOM 1483 N N . ILE A 1 191 ? -4.763 -16.200 -8.714 1.00 80.56 191 ILE A N 1
ATOM 1484 C CA . ILE A 1 191 ? -5.126 -15.392 -7.538 1.00 80.56 191 ILE A CA 1
ATOM 1485 C C . ILE A 1 191 ? -6.387 -14.561 -7.814 1.00 80.56 191 ILE A C 1
ATOM 1487 O O . ILE A 1 191 ? -7.262 -14.457 -6.958 1.00 80.56 191 ILE A O 1
ATOM 1491 N N . LEU A 1 192 ? -6.503 -13.984 -9.014 1.00 81.94 192 LEU A N 1
ATOM 1492 C CA . LEU A 1 192 ? -7.609 -13.109 -9.395 1.00 81.94 192 LEU A CA 1
ATOM 1493 C C . LEU A 1 192 ? -8.679 -13.839 -10.229 1.00 81.94 192 LEU A C 1
ATOM 1495 O O . LEU A 1 192 ? -8.340 -14.543 -11.186 1.00 81.94 192 LEU A O 1
ATOM 1499 N N . PRO A 1 193 ? -9.982 -13.614 -9.958 1.00 86.62 193 PRO A N 1
ATOM 1500 C CA . PRO A 1 193 ? -11.059 -14.122 -10.802 1.00 86.62 193 PRO A CA 1
ATOM 1501 C C . PRO A 1 193 ? -10.968 -13.598 -12.238 1.00 86.62 193 PRO A C 1
ATOM 1503 O O . PRO A 1 193 ? -10.620 -12.441 -12.483 1.00 86.62 193 PRO A O 1
ATOM 1506 N N . ARG A 1 194 ? -11.369 -14.414 -13.220 1.00 86.81 194 ARG A N 1
ATOM 1507 C CA . ARG A 1 194 ? -11.343 -14.013 -14.641 1.00 86.81 194 ARG A CA 1
ATOM 1508 C C . ARG A 1 194 ? -12.213 -12.793 -14.949 1.00 86.81 194 ARG A C 1
ATOM 1510 O O . ARG A 1 194 ? -11.900 -12.055 -15.889 1.00 86.81 194 ARG A O 1
ATOM 1517 N N . GLU A 1 195 ? -13.281 -12.553 -14.184 1.00 89.06 195 GLU A N 1
ATOM 1518 C CA . GLU A 1 195 ? -14.109 -11.362 -14.392 1.00 89.06 195 GLU A CA 1
ATOM 1519 C C . GLU A 1 195 ? -13.329 -10.066 -14.136 1.00 89.06 195 GLU A C 1
ATOM 1521 O O . GLU A 1 195 ? -13.576 -9.075 -14.821 1.00 89.06 195 GLU A O 1
ATOM 1526 N N . TRP A 1 196 ? -12.351 -10.071 -13.223 1.00 85.38 196 TRP A N 1
ATOM 1527 C CA . TRP A 1 196 ? -11.552 -8.885 -12.896 1.00 85.38 196 TRP A CA 1
ATOM 1528 C C . TRP A 1 196 ? -10.675 -8.439 -14.063 1.00 85.38 196 TRP A C 1
ATOM 1530 O O . TRP A 1 196 ? -10.670 -7.261 -14.419 1.00 85.38 196 TRP A O 1
ATOM 1540 N N . PHE A 1 197 ? -10.009 -9.385 -14.731 1.00 88.94 197 PHE A N 1
ATOM 1541 C CA . PHE A 1 197 ? -9.234 -9.100 -15.943 1.00 88.94 197 PHE A CA 1
ATOM 1542 C C . PHE A 1 197 ? -10.102 -8.467 -17.030 1.00 88.94 197 PHE A C 1
ATOM 1544 O O . PHE A 1 197 ? -9.690 -7.508 -17.675 1.00 88.94 197 PHE A O 1
ATOM 1551 N N . SER A 1 198 ? -11.323 -8.978 -17.207 1.00 89.94 198 SER A N 1
ATOM 1552 C CA . SER A 1 198 ? -12.257 -8.453 -18.208 1.00 89.94 198 SER A CA 1
ATOM 1553 C C . SER A 1 198 ? -12.776 -7.065 -17.827 1.00 89.94 198 SER A C 1
ATOM 1555 O O . SER A 1 198 ? -12.854 -6.187 -18.682 1.00 89.94 198 SER A O 1
ATOM 1557 N N . LYS A 1 199 ? -13.090 -6.855 -16.544 1.00 90.19 199 LYS A N 1
ATOM 1558 C CA . LYS A 1 199 ? -13.603 -5.590 -16.004 1.00 90.19 199 LYS A CA 1
ATOM 1559 C C . LYS A 1 199 ? -12.594 -4.449 -16.127 1.00 90.19 199 LYS A C 1
ATOM 1561 O O . LYS A 1 199 ? -12.992 -3.325 -16.410 1.00 90.19 199 LYS A O 1
ATOM 1566 N N . HIS A 1 200 ? -11.309 -4.735 -15.925 1.00 90.81 200 HIS A N 1
ATOM 1567 C CA . HIS A 1 200 ? -10.260 -3.716 -15.860 1.00 90.81 200 HIS A CA 1
ATOM 1568 C C . HIS A 1 200 ? -9.326 -3.688 -17.075 1.00 90.81 200 HIS A C 1
ATOM 1570 O O . HIS A 1 200 ? -8.353 -2.943 -17.067 1.00 90.81 200 HIS A O 1
ATOM 1576 N N . LYS A 1 201 ? -9.599 -4.467 -18.128 1.00 92.06 201 LYS A N 1
ATOM 1577 C CA . LYS A 1 201 ? -8.723 -4.606 -19.304 1.00 92.06 201 LYS A CA 1
ATOM 1578 C C . LYS A 1 201 ? -8.255 -3.271 -19.896 1.00 92.06 201 LYS A C 1
ATOM 1580 O O . LYS A 1 201 ? -7.092 -3.144 -20.267 1.00 92.06 201 LYS A O 1
ATOM 1585 N N . ASP A 1 202 ? -9.162 -2.301 -19.973 1.00 92.75 202 ASP A N 1
ATOM 1586 C CA . ASP A 1 202 ? -8.914 -0.997 -20.594 1.00 92.75 202 ASP A CA 1
ATOM 1587 C C . ASP A 1 202 ? -8.658 0.118 -19.555 1.00 92.75 202 ASP A C 1
ATOM 1589 O O . ASP A 1 202 ? -8.539 1.288 -19.915 1.00 92.75 202 ASP A O 1
ATOM 1593 N N . ASP A 1 203 ? -8.557 -0.225 -18.264 1.00 92.31 203 ASP A N 1
ATOM 1594 C CA . ASP A 1 203 ? -8.258 0.732 -17.194 1.00 92.31 203 ASP A CA 1
ATOM 1595 C C . ASP A 1 203 ? -6.767 1.087 -17.210 1.00 92.31 203 ASP A C 1
ATOM 1597 O O . ASP A 1 203 ? -5.913 0.326 -16.748 1.00 92.31 203 ASP A O 1
ATOM 1601 N N . THR A 1 204 ? -6.456 2.264 -17.750 1.00 92.38 204 THR A N 1
ATOM 1602 C CA . THR A 1 204 ? -5.091 2.793 -17.877 1.00 92.38 204 THR A CA 1
ATOM 1603 C C . THR A 1 204 ? -4.464 3.161 -16.535 1.00 92.38 204 THR A C 1
ATOM 1605 O O . THR A 1 204 ? -3.245 3.257 -16.449 1.00 92.38 204 THR A O 1
ATOM 1608 N N . THR A 1 205 ? -5.267 3.367 -15.487 1.00 92.31 205 THR A N 1
ATOM 1609 C CA . THR A 1 205 ? -4.808 3.844 -14.173 1.00 92.31 205 THR A CA 1
ATOM 1610 C C . THR A 1 205 ? -4.664 2.737 -13.141 1.00 92.31 205 THR A C 1
ATOM 1612 O O . THR A 1 205 ? -4.029 2.960 -12.112 1.00 92.31 205 THR A O 1
ATOM 1615 N N . LEU A 1 206 ? -5.219 1.550 -13.401 1.00 91.00 206 LEU A N 1
ATOM 1616 C CA . LEU A 1 206 ? -5.304 0.447 -12.443 1.00 91.00 206 LEU A CA 1
ATOM 1617 C C . LEU A 1 206 ? -3.982 0.174 -11.722 1.00 91.00 206 LEU A C 1
ATOM 1619 O O . LEU A 1 206 ? -3.923 0.241 -10.499 1.00 91.00 206 LEU A O 1
ATOM 1623 N N . ARG A 1 207 ? -2.907 -0.077 -12.473 1.00 91.00 207 ARG A N 1
ATOM 1624 C CA . ARG A 1 207 ? -1.597 -0.418 -11.893 1.00 91.00 207 ARG A CA 1
ATOM 1625 C C . ARG A 1 207 ? -1.002 0.722 -11.086 1.00 91.00 207 ARG A C 1
ATOM 1627 O O . ARG A 1 207 ? -0.376 0.485 -10.062 1.00 91.00 207 ARG A O 1
ATOM 1634 N N . SER A 1 208 ? -1.222 1.958 -11.527 1.00 91.81 208 SER A N 1
ATOM 1635 C CA . SER A 1 208 ? -0.788 3.145 -10.794 1.00 91.81 208 SER A CA 1
ATOM 1636 C C . SER A 1 208 ? -1.564 3.312 -9.484 1.00 91.81 208 SER A C 1
ATOM 1638 O O . SER A 1 208 ? -0.962 3.631 -8.464 1.00 91.81 208 SER A O 1
ATOM 1640 N N . ARG A 1 209 ? -2.879 3.046 -9.484 1.00 90.12 209 ARG A N 1
ATOM 1641 C CA . ARG A 1 209 ? -3.718 3.081 -8.273 1.00 90.12 209 ARG A CA 1
ATOM 1642 C C . ARG A 1 209 ? -3.332 1.984 -7.283 1.00 90.12 209 ARG A C 1
ATOM 1644 O O . ARG A 1 209 ? -3.184 2.285 -6.106 1.00 90.12 209 ARG A O 1
ATOM 1651 N N . LEU A 1 210 ? -3.115 0.759 -7.764 1.00 87.94 210 LEU A N 1
ATOM 1652 C CA . LEU A 1 210 ? -2.648 -0.361 -6.942 1.00 87.94 210 LEU A CA 1
ATOM 1653 C C . LEU A 1 210 ? -1.261 -0.084 -6.351 1.00 87.94 210 LEU A C 1
ATOM 1655 O O . LEU A 1 210 ? -1.050 -0.265 -5.158 1.00 87.94 210 LEU A O 1
ATOM 1659 N N . PHE A 1 211 ? -0.332 0.433 -7.159 1.00 90.88 211 PHE A N 1
ATOM 1660 C CA . PHE A 1 211 ? 0.994 0.815 -6.679 1.00 90.88 211 PHE A CA 1
ATOM 1661 C C . PHE A 1 211 ? 0.940 1.914 -5.616 1.00 90.88 211 PHE A C 1
ATOM 1663 O O . PHE A 1 211 ? 1.614 1.821 -4.594 1.00 90.88 211 PHE A O 1
ATOM 1670 N N . LEU A 1 212 ? 0.123 2.945 -5.841 1.00 89.44 212 LEU A N 1
ATOM 1671 C CA . LEU A 1 212 ? -0.077 4.017 -4.874 1.00 89.44 212 LEU A CA 1
ATOM 1672 C C . LEU A 1 212 ? -0.676 3.480 -3.564 1.00 89.44 212 LEU A C 1
ATOM 1674 O O . LEU A 1 212 ? -0.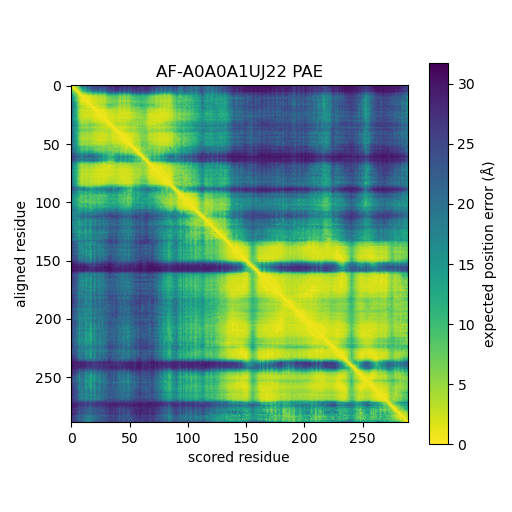192 3.836 -2.490 1.00 89.44 212 LEU A O 1
ATOM 1678 N N . GLN A 1 213 ? -1.666 2.587 -3.656 1.00 86.19 213 GLN A N 1
ATOM 1679 C CA . GLN A 1 213 ? -2.274 1.931 -2.501 1.00 86.19 213 GLN A CA 1
ATOM 1680 C C . GLN A 1 213 ? -1.251 1.132 -1.699 1.00 86.19 213 GLN A C 1
ATOM 1682 O O . GLN A 1 213 ? -1.164 1.329 -0.493 1.00 86.19 213 GLN A O 1
ATOM 1687 N N . ALA A 1 214 ? -0.427 0.314 -2.348 1.00 83.69 214 ALA A N 1
ATOM 1688 C CA . ALA A 1 214 ? 0.597 -0.455 -1.648 1.00 83.69 214 ALA A CA 1
ATOM 1689 C C . ALA A 1 214 ? 1.694 0.430 -1.029 1.00 83.69 214 ALA A C 1
ATOM 1691 O O . ALA A 1 214 ? 2.211 0.117 0.037 1.00 83.69 214 ALA A O 1
ATOM 1692 N N . ALA A 1 215 ? 2.038 1.556 -1.665 1.00 85.94 215 ALA A N 1
ATOM 1693 C CA . ALA A 1 215 ? 3.074 2.468 -1.174 1.00 85.94 215 ALA A CA 1
ATOM 1694 C C . ALA A 1 215 ? 2.607 3.417 -0.057 1.00 85.94 215 ALA A C 1
ATOM 1696 O O . ALA A 1 215 ? 3.438 3.916 0.700 1.00 85.94 215 ALA A O 1
ATOM 1697 N N . THR A 1 216 ? 1.308 3.722 0.019 1.00 83.31 216 THR A N 1
ATOM 1698 C CA . THR A 1 216 ? 0.775 4.785 0.899 1.00 83.31 216 THR A CA 1
ATOM 1699 C C . THR A 1 216 ? -0.397 4.348 1.777 1.00 83.31 216 THR A C 1
ATOM 1701 O O . THR A 1 216 ? -0.877 5.128 2.594 1.00 83.31 216 THR A O 1
ATOM 1704 N N . GLY A 1 217 ? -0.906 3.129 1.595 1.00 79.81 217 GLY A N 1
ATOM 1705 C CA . GLY A 1 217 ? -2.146 2.659 2.216 1.00 79.81 217 GLY A CA 1
ATOM 1706 C C . GLY A 1 217 ? -3.412 3.277 1.610 1.00 79.81 217 GLY A C 1
ATOM 1707 O O . GLY A 1 217 ? -4.512 3.034 2.099 1.00 79.81 217 GLY A O 1
ATOM 1708 N N . SER A 1 218 ? -3.292 4.087 0.551 1.00 83.06 218 SER A N 1
ATOM 1709 C CA . SER A 1 218 ? -4.416 4.771 -0.089 1.00 83.06 218 SER A CA 1
ATOM 1710 C C . SER A 1 218 ? -4.302 4.739 -1.606 1.00 83.06 218 SER A C 1
ATOM 1712 O O . SER A 1 218 ? -3.243 4.980 -2.164 1.00 83.06 218 SER A O 1
ATOM 1714 N N . SER A 1 219 ? -5.410 4.520 -2.312 1.00 81.38 219 SER A N 1
ATOM 1715 C CA . SER A 1 219 ? -5.461 4.667 -3.774 1.00 81.38 219 SER A CA 1
ATOM 1716 C C . SER A 1 219 ? -5.642 6.127 -4.231 1.00 81.38 219 SER A C 1
ATOM 1718 O O . SER A 1 219 ? -5.781 6.394 -5.429 1.00 81.38 219 SER A O 1
ATOM 1720 N N . THR A 1 220 ? -5.642 7.084 -3.291 1.00 84.50 220 THR A N 1
ATOM 1721 C CA . THR A 1 220 ? -5.837 8.519 -3.548 1.00 84.50 220 THR A CA 1
ATOM 1722 C C . THR A 1 220 ? -4.538 9.311 -3.453 1.00 84.50 220 THR A C 1
ATOM 1724 O O . THR A 1 220 ? -3.676 9.033 -2.624 1.00 84.50 220 THR A O 1
ATOM 1727 N N . THR A 1 221 ? -4.390 10.317 -4.314 1.00 85.69 221 THR A N 1
ATOM 1728 C CA . THR A 1 221 ? -3.180 11.148 -4.379 1.00 85.69 221 THR A CA 1
ATOM 1729 C C . THR A 1 221 ? -2.950 11.934 -3.073 1.00 85.69 221 THR A C 1
ATOM 1731 O O . THR A 1 221 ? -3.891 12.563 -2.578 1.00 85.69 221 THR A O 1
ATOM 1734 N N . PRO A 1 222 ? -1.718 11.966 -2.522 1.00 85.75 222 PRO A N 1
ATOM 1735 C CA . PRO A 1 222 ? -1.392 12.740 -1.317 1.00 85.75 222 PRO A CA 1
ATOM 1736 C C . PRO A 1 222 ? -1.641 14.248 -1.469 1.00 85.75 222 PRO A C 1
ATOM 1738 O O . PRO A 1 222 ? -1.551 14.796 -2.569 1.00 85.75 222 PRO A O 1
ATOM 1741 N N . THR A 1 223 ? -2.011 14.944 -0.384 1.00 79.81 223 THR A N 1
ATOM 1742 C CA . THR A 1 223 ? -2.328 16.400 -0.346 1.00 79.81 223 THR A CA 1
ATOM 1743 C C . THR A 1 223 ? -1.136 17.294 -0.634 1.00 79.81 223 THR A C 1
ATOM 1745 O O . THR A 1 223 ? -1.300 18.407 -1.133 1.00 79.81 223 THR A O 1
ATOM 1748 N N . GLU A 1 224 ? 0.055 16.821 -0.307 1.00 83.75 224 GLU A N 1
ATOM 1749 C CA . GLU A 1 224 ? 1.272 17.610 -0.284 1.00 83.75 224 GLU A CA 1
ATOM 1750 C C . GLU A 1 224 ? 1.767 17.825 -1.720 1.00 83.75 224 GLU A C 1
ATOM 1752 O O . GLU A 1 224 ? 2.135 16.856 -2.369 1.00 83.75 224 GLU A O 1
ATOM 1757 N N . PRO A 1 225 ? 1.874 19.059 -2.247 1.00 78.44 225 PRO A N 1
ATOM 1758 C CA . PRO A 1 225 ? 2.237 19.289 -3.654 1.00 78.44 225 PRO A CA 1
ATOM 1759 C C . PRO A 1 225 ? 3.584 18.686 -4.095 1.00 78.44 225 PRO A C 1
ATOM 1761 O O . PRO A 1 225 ? 3.819 18.501 -5.285 1.00 78.44 225 PRO A O 1
ATOM 1764 N N . GLY A 1 226 ? 4.478 18.406 -3.143 1.00 85.19 226 GLY A N 1
ATOM 1765 C CA . GLY A 1 226 ? 5.794 17.807 -3.365 1.00 85.19 226 GLY A CA 1
ATOM 1766 C C . GLY A 1 226 ? 5.893 16.341 -2.948 1.00 85.19 226 GLY A C 1
ATOM 1767 O O . GLY A 1 226 ? 7.006 15.883 -2.683 1.00 85.19 226 GLY A O 1
ATOM 1768 N N . TRP A 1 227 ? 4.768 15.625 -2.835 1.00 91.75 227 TRP A N 1
ATOM 1769 C CA . TRP A 1 227 ? 4.771 14.211 -2.462 1.00 91.75 227 TRP A CA 1
ATOM 1770 C C . TRP A 1 227 ? 5.666 13.396 -3.398 1.00 91.75 227 TRP A C 1
ATOM 1772 O O . TRP A 1 227 ? 5.945 13.772 -4.538 1.00 91.75 227 TRP A O 1
ATOM 1782 N N . THR A 1 228 ? 6.205 12.302 -2.889 1.00 93.94 228 THR A N 1
ATOM 1783 C CA . THR A 1 228 ? 7.119 11.445 -3.635 1.00 93.94 228 THR A CA 1
ATOM 1784 C C . THR A 1 228 ? 6.934 10.020 -3.154 1.00 93.94 228 THR A C 1
ATOM 1786 O O . THR A 1 228 ? 6.754 9.811 -1.957 1.00 93.94 228 THR A O 1
ATOM 1789 N N . ILE A 1 229 ? 7.013 9.066 -4.079 1.00 94.31 229 ILE A N 1
ATOM 1790 C CA . ILE A 1 229 ? 7.153 7.646 -3.758 1.00 94.31 229 ILE A CA 1
ATOM 1791 C C . ILE A 1 229 ? 8.511 7.181 -4.262 1.00 94.31 229 ILE A C 1
ATOM 1793 O O . ILE A 1 229 ? 8.871 7.469 -5.406 1.00 94.31 229 ILE A O 1
ATOM 1797 N N . THR A 1 230 ? 9.266 6.482 -3.421 1.00 94.88 230 THR A N 1
ATOM 1798 C CA . THR A 1 230 ? 10.627 6.046 -3.753 1.00 94.88 230 THR A CA 1
ATOM 1799 C C . THR A 1 230 ? 10.672 4.540 -3.981 1.00 94.88 230 THR A C 1
ATOM 1801 O O . THR A 1 230 ? 10.286 3.770 -3.112 1.00 94.88 230 THR A O 1
ATOM 1804 N N . VAL A 1 231 ? 11.170 4.108 -5.137 1.00 94.06 231 VAL A N 1
ATOM 1805 C CA . VAL A 1 231 ? 11.573 2.717 -5.363 1.00 94.06 231 VAL A CA 1
ATOM 1806 C C . VAL A 1 231 ? 13.070 2.613 -5.127 1.00 94.06 231 VAL A C 1
ATOM 1808 O O . VAL A 1 231 ? 13.869 3.203 -5.862 1.00 94.06 231 VAL A O 1
ATOM 1811 N N . GLU A 1 232 ? 13.437 1.856 -4.108 1.00 93.38 232 GLU A N 1
ATOM 1812 C CA . GLU A 1 232 ? 14.814 1.610 -3.716 1.00 93.38 232 GLU A CA 1
ATOM 1813 C C . GLU A 1 232 ? 15.279 0.288 -4.322 1.00 93.38 232 GLU A C 1
ATOM 1815 O O . GLU A 1 232 ? 14.747 -0.779 -4.026 1.00 93.38 232 GLU A O 1
ATOM 1820 N N . LEU A 1 233 ? 16.253 0.354 -5.224 1.00 91.75 233 LEU A N 1
ATOM 1821 C CA . LEU A 1 233 ? 16.803 -0.810 -5.901 1.00 91.75 233 LEU A CA 1
ATOM 1822 C C . LEU A 1 233 ? 17.932 -1.392 -5.054 1.00 91.75 233 LEU A C 1
ATOM 1824 O O . LEU A 1 233 ? 18.960 -0.743 -4.859 1.00 91.75 233 LEU A O 1
ATOM 1828 N N . ALA A 1 234 ? 17.751 -2.622 -4.581 1.00 89.25 234 ALA A N 1
ATOM 1829 C CA . ALA A 1 234 ? 18.741 -3.347 -3.798 1.00 89.25 234 ALA A CA 1
ATOM 1830 C C . ALA A 1 234 ? 19.228 -4.570 -4.582 1.00 89.25 234 ALA A C 1
ATOM 1832 O O . ALA A 1 234 ? 18.441 -5.423 -4.993 1.00 89.25 234 ALA A O 1
ATOM 1833 N N . ARG A 1 235 ? 20.538 -4.676 -4.812 1.00 87.31 235 ARG A N 1
ATOM 1834 C CA . ARG A 1 235 ? 21.093 -5.838 -5.513 1.00 87.31 235 ARG A CA 1
ATOM 1835 C C . ARG A 1 235 ? 21.136 -7.037 -4.569 1.00 87.31 235 ARG A C 1
ATOM 1837 O O . ARG A 1 235 ? 21.793 -6.983 -3.530 1.00 87.31 235 ARG A O 1
ATOM 1844 N N . ASP A 1 236 ? 20.495 -8.140 -4.939 1.00 83.75 236 ASP A N 1
ATOM 1845 C CA . ASP A 1 236 ? 20.561 -9.381 -4.169 1.00 83.75 236 ASP A CA 1
ATOM 1846 C C . ASP A 1 236 ? 21.906 -10.078 -4.422 1.00 83.75 236 ASP A C 1
ATOM 1848 O O . ASP A 1 236 ? 22.091 -10.820 -5.384 1.00 83.75 236 ASP A O 1
ATOM 1852 N N . ARG A 1 237 ? 22.886 -9.805 -3.555 1.00 71.38 237 ARG A N 1
ATOM 1853 C CA . ARG A 1 237 ? 24.228 -10.416 -3.608 1.00 71.38 237 ARG A CA 1
ATOM 1854 C C . ARG A 1 237 ? 24.264 -11.843 -3.033 1.00 71.38 237 ARG A C 1
ATOM 1856 O O . ARG A 1 237 ? 25.328 -12.455 -3.013 1.00 71.38 237 ARG A O 1
ATOM 1863 N N . GLY A 1 238 ? 23.142 -12.345 -2.506 1.00 56.69 238 GLY A N 1
ATOM 1864 C CA . GLY A 1 238 ? 23.120 -13.435 -1.526 1.00 56.69 238 GLY A CA 1
ATOM 1865 C C . GLY A 1 238 ? 22.513 -14.763 -1.972 1.00 56.69 238 GLY A C 1
ATOM 1866 O O . GLY A 1 238 ? 22.393 -15.655 -1.135 1.00 56.69 238 GLY A O 1
ATOM 1867 N N . LYS A 1 239 ? 22.130 -14.944 -3.238 1.00 54.91 239 LYS A N 1
ATOM 1868 C CA . LYS A 1 239 ? 21.548 -16.216 -3.682 1.00 54.91 239 LYS A CA 1
ATOM 1869 C C . LYS A 1 239 ? 22.580 -17.070 -4.401 1.00 54.91 239 LYS A C 1
ATOM 1871 O O . LYS A 1 239 ? 22.939 -16.828 -5.548 1.00 54.91 239 LYS A O 1
ATOM 1876 N N . GLY A 1 240 ? 23.046 -18.108 -3.707 1.00 49.84 240 GLY A N 1
ATOM 1877 C CA . GLY A 1 240 ? 23.511 -19.306 -4.395 1.00 49.84 240 GLY A CA 1
ATOM 1878 C C . GLY A 1 240 ? 22.383 -19.884 -5.270 1.0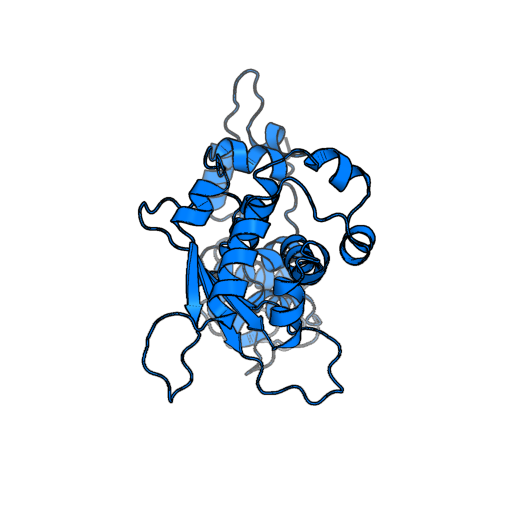0 49.84 240 GLY A C 1
ATOM 1879 O O . GLY A 1 240 ? 21.219 -19.530 -5.075 1.00 49.84 240 GLY A O 1
ATOM 1880 N N . PRO A 1 241 ? 22.700 -20.789 -6.205 1.00 51.12 241 PRO A N 1
ATOM 1881 C CA . PRO A 1 241 ? 21.786 -21.295 -7.241 1.00 51.12 241 PRO A CA 1
ATOM 1882 C C . PRO A 1 241 ? 20.510 -22.021 -6.749 1.00 51.12 241 PRO A C 1
ATOM 1884 O O . PRO A 1 241 ? 19.770 -22.545 -7.570 1.00 51.12 241 PRO A O 1
ATOM 1887 N N . GLU A 1 242 ? 20.237 -22.074 -5.442 1.00 47.81 242 GLU A N 1
ATOM 1888 C CA . GLU A 1 242 ? 19.161 -22.869 -4.828 1.00 47.81 242 GLU A CA 1
ATOM 1889 C C . GLU A 1 242 ? 17.945 -22.054 -4.341 1.00 47.81 242 GLU A C 1
ATOM 1891 O O . GLU A 1 242 ? 16.959 -22.637 -3.898 1.00 47.81 242 GLU A O 1
ATOM 1896 N N . SER A 1 243 ? 17.956 -20.718 -4.424 1.00 50.31 243 SER A N 1
ATOM 1897 C CA . SER A 1 243 ? 16.775 -19.898 -4.099 1.00 50.31 243 SER A CA 1
ATOM 1898 C C . SER A 1 243 ? 16.032 -19.507 -5.380 1.00 50.31 243 SER A C 1
ATOM 1900 O O . SER A 1 243 ? 16.230 -18.426 -5.921 1.00 50.31 243 SER A O 1
ATOM 1902 N N . GLU A 1 244 ? 15.165 -20.401 -5.864 1.00 57.91 244 GLU A N 1
ATOM 1903 C CA . GLU A 1 244 ? 14.348 -20.196 -7.077 1.00 57.91 244 GLU A CA 1
ATOM 1904 C C . GLU A 1 244 ? 13.273 -19.100 -6.926 1.00 57.91 244 GLU A C 1
ATOM 1906 O O . GLU A 1 244 ? 12.683 -18.655 -7.910 1.00 57.91 244 GLU A O 1
ATOM 1911 N N . THR A 1 245 ? 12.989 -18.654 -5.701 1.00 61.44 245 THR A N 1
ATOM 1912 C CA . THR A 1 245 ? 11.947 -17.663 -5.420 1.00 61.44 245 THR A CA 1
ATOM 1913 C C . THR A 1 245 ? 12.524 -16.249 -5.339 1.00 61.44 245 THR A C 1
ATOM 1915 O O . THR A 1 245 ? 13.450 -16.026 -4.557 1.00 61.44 245 THR A O 1
ATOM 1918 N N . PRO A 1 246 ? 11.990 -15.259 -6.085 1.00 65.38 246 PRO A N 1
ATOM 1919 C CA . PRO A 1 246 ? 12.356 -13.849 -5.928 1.00 65.38 246 PRO A CA 1
ATOM 1920 C C . PRO A 1 246 ? 12.163 -13.385 -4.481 1.00 65.38 246 PRO A C 1
ATOM 1922 O O . PRO A 1 246 ? 11.263 -13.869 -3.791 1.00 65.38 246 PRO A O 1
ATOM 1925 N N . ARG A 1 247 ? 13.000 -12.456 -3.999 1.00 76.19 247 ARG A N 1
ATOM 1926 C CA . ARG A 1 247 ? 12.718 -11.823 -2.700 1.00 76.19 247 ARG A CA 1
ATOM 1927 C C . ARG A 1 247 ? 11.435 -10.989 -2.819 1.00 76.19 247 ARG A C 1
ATOM 1929 O O . ARG A 1 247 ? 11.222 -10.385 -3.873 1.00 76.19 247 ARG A O 1
ATOM 1936 N N . PRO A 1 248 ? 10.587 -10.961 -1.777 1.00 76.75 248 PRO A N 1
ATOM 1937 C CA . PRO A 1 248 ? 9.393 -10.129 -1.787 1.00 76.75 248 PRO A CA 1
ATOM 1938 C C . PRO A 1 248 ? 9.762 -8.641 -1.847 1.00 76.75 248 PRO A C 1
ATOM 1940 O O . PRO A 1 248 ? 10.865 -8.246 -1.469 1.00 76.75 248 PRO A O 1
ATOM 1943 N N . LEU A 1 249 ? 8.820 -7.824 -2.319 1.00 84.00 249 LEU A N 1
ATOM 1944 C CA . LEU A 1 249 ? 8.886 -6.375 -2.146 1.00 84.00 249 LEU A CA 1
ATOM 1945 C C . LEU A 1 249 ? 8.719 -6.036 -0.665 1.00 84.00 249 LEU A C 1
ATOM 1947 O O . LEU A 1 249 ? 7.861 -6.614 0.003 1.00 84.00 249 LEU A O 1
ATOM 1951 N N . GLU A 1 250 ? 9.494 -5.075 -0.178 1.00 86.81 250 GLU A N 1
ATOM 1952 C CA . GLU A 1 250 ? 9.353 -4.557 1.185 1.00 86.81 250 GLU A CA 1
ATOM 1953 C C . GLU A 1 250 ? 8.753 -3.157 1.113 1.00 86.81 250 GLU A C 1
ATOM 1955 O O . GLU A 1 250 ? 9.394 -2.229 0.622 1.00 86.81 250 GLU A O 1
ATOM 1960 N N . TRP A 1 251 ? 7.503 -3.018 1.551 1.00 85.06 251 TRP A N 1
ATOM 1961 C CA . TRP A 1 251 ? 6.776 -1.751 1.546 1.00 85.06 251 TRP A CA 1
ATOM 1962 C C . TRP A 1 251 ? 6.991 -1.005 2.861 1.00 85.06 251 TRP A C 1
ATOM 1964 O O . TRP A 1 251 ? 6.733 -1.542 3.936 1.00 85.06 251 TRP A O 1
ATOM 1974 N N . HIS A 1 252 ? 7.399 0.258 2.771 1.00 85.50 252 HIS A N 1
ATOM 1975 C CA . HIS A 1 252 ? 7.624 1.145 3.910 1.00 85.50 252 HIS A CA 1
ATOM 1976 C C . HIS A 1 252 ? 6.615 2.290 3.855 1.00 85.50 252 HIS A C 1
ATOM 1978 O O . HIS A 1 252 ? 6.924 3.393 3.396 1.00 85.50 252 HIS A O 1
ATOM 1984 N N . LEU A 1 253 ? 5.389 2.025 4.315 1.00 81.06 253 LEU A N 1
ATOM 1985 C CA . LEU A 1 253 ? 4.256 2.957 4.215 1.00 81.06 253 LEU A CA 1
ATOM 1986 C C . LEU A 1 253 ? 4.582 4.344 4.789 1.00 81.06 253 LEU A C 1
ATOM 1988 O O . LEU A 1 253 ? 4.351 5.353 4.133 1.00 81.06 253 LEU A O 1
ATOM 1992 N N . CYS A 1 254 ? 5.205 4.406 5.971 1.00 79.25 254 CYS A N 1
ATOM 1993 C CA . CYS A 1 254 ? 5.572 5.671 6.621 1.00 79.25 254 CYS A CA 1
ATOM 1994 C C . CYS A 1 254 ? 6.621 6.485 5.845 1.00 79.25 254 CYS A C 1
ATOM 1996 O O . CYS A 1 254 ? 6.699 7.702 6.008 1.00 79.25 254 CYS A O 1
ATOM 1998 N N . ALA A 1 255 ? 7.443 5.823 5.029 1.00 84.19 255 ALA A N 1
ATOM 1999 C CA . ALA A 1 255 ? 8.467 6.459 4.205 1.00 84.19 255 ALA A CA 1
ATOM 2000 C C . ALA A 1 255 ? 7.998 6.705 2.761 1.00 84.19 255 ALA A C 1
ATOM 2002 O O . ALA A 1 255 ? 8.735 7.307 1.977 1.00 84.19 255 ALA A O 1
ATOM 2003 N N . HIS A 1 256 ? 6.794 6.240 2.402 1.00 89.00 256 HIS A N 1
ATOM 2004 C CA . HIS A 1 256 ? 6.314 6.158 1.024 1.00 89.00 256 HIS A CA 1
ATOM 2005 C C . HIS A 1 256 ? 7.364 5.525 0.097 1.00 89.00 256 HIS A C 1
ATOM 2007 O O . HIS A 1 256 ? 7.658 6.045 -0.985 1.00 89.00 256 HIS A O 1
ATOM 2013 N N . SER A 1 257 ? 7.987 4.428 0.532 1.00 91.44 257 SER A N 1
ATOM 2014 C CA . SER A 1 257 ? 9.016 3.745 -0.250 1.00 91.44 257 SER A CA 1
ATOM 2015 C C . SER A 1 257 ? 8.780 2.246 -0.365 1.00 91.44 257 SER A C 1
ATOM 2017 O O . SER A 1 257 ? 8.015 1.646 0.391 1.00 91.44 257 SER A O 1
ATOM 2019 N N . VAL A 1 258 ? 9.418 1.645 -1.364 1.00 92.50 258 VAL A N 1
ATOM 2020 C CA . VAL A 1 258 ? 9.430 0.202 -1.576 1.00 92.50 258 VAL A CA 1
ATOM 2021 C C . VAL A 1 258 ? 10.823 -0.258 -1.963 1.00 92.50 258 VAL A C 1
ATOM 2023 O O . VAL A 1 258 ? 11.432 0.300 -2.880 1.00 92.50 258 VAL A O 1
ATOM 2026 N N . THR A 1 259 ? 11.306 -1.304 -1.303 1.00 91.00 259 THR A N 1
ATOM 2027 C CA . THR A 1 259 ? 12.554 -1.967 -1.677 1.00 91.00 259 THR A CA 1
ATOM 2028 C C . THR A 1 259 ? 12.269 -3.027 -2.730 1.00 91.00 259 THR A C 1
ATOM 2030 O O . THR A 1 259 ? 11.497 -3.963 -2.505 1.00 91.00 259 THR A O 1
ATOM 2033 N N . LEU A 1 260 ? 12.916 -2.891 -3.887 1.00 90.31 260 LEU A N 1
ATOM 2034 C CA . LEU A 1 260 ? 12.912 -3.877 -4.957 1.00 90.31 260 LEU A CA 1
ATOM 2035 C C . LEU A 1 260 ? 14.281 -4.545 -5.033 1.00 90.31 260 LEU A C 1
ATOM 2037 O O . LEU A 1 260 ? 15.278 -3.945 -5.446 1.00 90.31 260 LEU A O 1
ATOM 2041 N N . TRP A 1 261 ? 14.298 -5.822 -4.673 1.00 88.44 261 TRP A N 1
ATOM 2042 C CA . TRP A 1 261 ? 15.468 -6.674 -4.793 1.00 88.44 261 TRP A CA 1
ATOM 2043 C C . TRP A 1 261 ? 15.635 -7.169 -6.232 1.00 88.44 261 TRP A C 1
ATOM 2045 O O . TRP A 1 261 ? 14.677 -7.660 -6.832 1.00 88.44 261 TRP A O 1
ATOM 2055 N N . TYR A 1 262 ? 16.841 -7.058 -6.789 1.00 86.25 262 TYR A N 1
ATOM 2056 C CA . TYR A 1 262 ? 17.128 -7.506 -8.154 1.00 86.25 262 TYR A CA 1
ATOM 2057 C C . TYR A 1 262 ? 18.436 -8.290 -8.269 1.00 86.25 262 TYR A C 1
ATOM 2059 O O . TYR A 1 262 ? 19.395 -8.058 -7.533 1.00 86.25 262 TYR A O 1
ATOM 2067 N N . ASP A 1 263 ? 18.483 -9.182 -9.252 1.00 85.38 263 ASP A N 1
ATOM 2068 C CA . ASP A 1 263 ? 19.663 -9.927 -9.681 1.00 85.38 263 ASP A CA 1
ATOM 2069 C C . ASP A 1 263 ? 19.890 -9.759 -11.197 1.00 85.38 263 ASP A C 1
ATOM 2071 O O . ASP A 1 263 ? 19.163 -9.037 -11.889 1.00 85.38 263 ASP A O 1
ATOM 2075 N N . GLU A 1 264 ? 20.936 -10.398 -11.725 1.00 84.12 264 GLU A N 1
ATOM 2076 C CA . GLU A 1 264 ? 21.240 -10.352 -13.161 1.00 84.12 264 GLU A CA 1
ATOM 2077 C C . GLU A 1 264 ? 20.173 -11.055 -14.012 1.00 84.12 264 GLU A C 1
ATOM 2079 O O . GLU A 1 264 ? 19.942 -10.656 -15.153 1.00 84.12 264 GLU A O 1
ATOM 2084 N N . ASP A 1 265 ? 19.489 -12.068 -13.478 1.00 82.12 265 ASP A N 1
ATOM 2085 C CA . ASP A 1 265 ? 18.470 -12.816 -14.216 1.00 82.12 265 ASP A CA 1
ATOM 2086 C C . ASP A 1 265 ? 17.222 -11.966 -14.458 1.00 82.12 265 ASP A C 1
ATOM 2088 O O . ASP A 1 265 ? 16.702 -11.939 -15.580 1.00 82.12 265 ASP A O 1
ATOM 2092 N N . LEU A 1 266 ? 16.792 -11.186 -13.460 1.00 82.75 266 LEU A N 1
ATOM 2093 C CA . LEU A 1 266 ? 15.739 -10.188 -13.622 1.00 82.75 266 LEU A CA 1
ATOM 2094 C C . LEU A 1 266 ? 16.141 -9.146 -14.668 1.00 82.75 266 LEU A C 1
ATOM 2096 O O . LEU A 1 266 ? 15.367 -8.857 -15.582 1.00 82.75 266 LEU A O 1
ATOM 2100 N N . VAL A 1 267 ? 17.362 -8.614 -14.587 1.00 86.06 267 VAL A N 1
ATOM 2101 C CA . VAL A 1 267 ? 17.870 -7.627 -15.553 1.00 86.06 267 VAL A CA 1
ATOM 2102 C C . VAL A 1 267 ? 17.851 -8.200 -16.977 1.00 86.06 267 VAL A C 1
ATOM 2104 O O . VAL A 1 267 ? 17.317 -7.572 -17.896 1.00 86.06 267 VAL A O 1
ATOM 2107 N N . ASN A 1 268 ? 18.343 -9.426 -17.164 1.00 83.00 268 ASN A N 1
ATOM 2108 C CA . ASN A 1 268 ? 18.338 -10.137 -18.446 1.00 83.00 268 ASN A CA 1
ATOM 2109 C C . ASN A 1 268 ? 16.914 -10.407 -18.966 1.00 83.00 268 ASN A C 1
ATOM 2111 O O . ASN A 1 268 ? 16.627 -10.233 -20.159 1.00 83.00 268 ASN A O 1
ATOM 2115 N N . ALA A 1 269 ? 15.985 -10.781 -18.084 1.00 79.81 269 ALA A N 1
ATOM 2116 C CA . ALA A 1 269 ? 14.579 -10.971 -18.435 1.00 79.81 269 ALA A CA 1
ATOM 2117 C C . ALA A 1 269 ? 13.922 -9.660 -18.901 1.00 79.81 269 ALA A C 1
ATOM 2119 O O . ALA A 1 269 ? 13.148 -9.660 -19.867 1.00 79.81 269 ALA A O 1
ATOM 2120 N N . LEU A 1 270 ? 14.269 -8.536 -18.268 1.00 83.94 270 LEU A N 1
ATOM 2121 C CA . LEU A 1 270 ? 13.776 -7.208 -18.631 1.00 83.94 270 LEU A CA 1
ATOM 2122 C C . LEU A 1 270 ? 14.339 -6.716 -19.973 1.00 83.94 270 LEU A C 1
ATOM 2124 O O . LEU A 1 270 ? 13.593 -6.105 -20.742 1.00 83.94 270 LEU A O 1
ATOM 2128 N N . TYR A 1 271 ? 15.588 -7.055 -20.318 1.00 78.62 271 TYR A N 1
ATOM 2129 C CA . TYR A 1 271 ? 16.171 -6.756 -21.636 1.00 78.62 271 TYR A CA 1
ATOM 2130 C C . TYR A 1 271 ? 15.412 -7.410 -22.796 1.00 78.62 271 TYR A C 1
ATOM 2132 O O . TYR A 1 271 ? 15.207 -6.791 -23.839 1.00 78.62 271 TYR A O 1
ATOM 2140 N N . THR A 1 272 ? 14.976 -8.661 -22.627 1.00 70.62 272 THR A N 1
ATOM 2141 C CA . THR A 1 272 ? 14.260 -9.408 -23.682 1.00 70.62 272 THR A CA 1
ATOM 2142 C C . THR A 1 272 ? 12.770 -9.069 -23.767 1.00 70.62 272 THR A C 1
ATOM 2144 O O . THR A 1 272 ? 12.063 -9.595 -24.627 1.00 70.62 272 THR A O 1
ATOM 2147 N N . TRP A 1 273 ? 12.286 -8.188 -22.884 1.00 64.62 273 TRP A N 1
ATOM 2148 C CA . TRP A 1 273 ? 10.890 -7.775 -22.756 1.00 64.62 273 TRP A CA 1
ATOM 2149 C C . TRP A 1 273 ? 9.890 -8.941 -22.824 1.00 64.62 273 TRP A C 1
ATOM 2151 O O . TRP A 1 273 ? 8.846 -8.869 -23.474 1.00 64.62 273 TRP A O 1
ATOM 2161 N N . LYS A 1 274 ? 10.115 -9.992 -22.030 1.00 60.50 274 LYS A N 1
ATOM 2162 C CA . LYS A 1 274 ? 9.018 -10.876 -21.581 1.00 60.50 274 LYS A CA 1
ATOM 2163 C C . LYS A 1 274 ? 8.209 -10.183 -20.465 1.00 60.50 274 LYS A C 1
ATOM 2165 O O . LYS A 1 274 ? 7.916 -10.765 -19.424 1.00 60.50 274 LYS A O 1
ATOM 2170 N N . GLY A 1 275 ? 7.889 -8.900 -20.675 1.00 51.25 275 GLY A N 1
ATOM 2171 C CA . GLY A 1 275 ? 7.634 -7.875 -19.651 1.00 51.25 275 GLY A CA 1
ATOM 2172 C C . GLY A 1 275 ? 6.373 -8.029 -18.797 1.00 51.25 275 GLY A C 1
ATOM 2173 O O . GLY A 1 275 ? 6.234 -7.313 -17.815 1.00 51.25 275 GLY A O 1
ATOM 2174 N N . ALA A 1 276 ? 5.474 -8.964 -19.114 1.00 49.53 276 ALA A N 1
ATOM 2175 C CA . ALA A 1 276 ? 4.369 -9.328 -18.221 1.00 49.53 276 ALA A CA 1
ATOM 2176 C C . ALA A 1 276 ? 4.769 -10.415 -17.207 1.00 49.53 276 ALA A C 1
ATOM 2178 O O . ALA A 1 276 ? 4.204 -10.488 -16.123 1.00 49.53 276 ALA A O 1
ATOM 2179 N N . VAL A 1 277 ? 5.760 -11.252 -17.541 1.00 54.44 277 VAL A N 1
ATOM 2180 C CA . VAL A 1 277 ? 6.236 -12.340 -16.672 1.00 54.44 277 VAL A CA 1
ATOM 2181 C C . VAL A 1 277 ? 7.188 -11.818 -15.597 1.00 54.44 277 VAL A C 1
ATOM 2183 O O . VAL A 1 277 ? 7.153 -12.267 -14.457 1.00 54.44 277 VAL A O 1
ATOM 2186 N N . ALA A 1 278 ? 7.995 -10.816 -15.944 1.00 57.78 278 ALA A N 1
ATOM 2187 C CA . ALA A 1 278 ? 8.994 -10.257 -15.040 1.00 57.78 278 ALA A CA 1
ATOM 2188 C C . ALA A 1 278 ? 8.407 -9.467 -13.857 1.00 57.78 278 ALA A C 1
ATOM 2190 O O . ALA A 1 278 ? 9.133 -9.232 -12.905 1.00 57.78 278 ALA A O 1
ATOM 2191 N N . PHE A 1 279 ? 7.122 -9.088 -13.892 1.00 67.06 279 PHE A N 1
ATOM 2192 C CA . PHE A 1 279 ? 6.438 -8.352 -12.817 1.00 67.06 279 PHE A CA 1
ATOM 2193 C C . PHE A 1 279 ? 5.242 -9.119 -12.224 1.00 67.06 279 PHE A C 1
ATOM 2195 O O . PHE A 1 279 ? 4.430 -8.531 -11.518 1.00 67.06 279 PHE A O 1
ATOM 2202 N N . GLN A 1 280 ? 5.112 -10.430 -12.471 1.00 64.94 280 GLN A N 1
ATOM 2203 C CA . GLN A 1 280 ? 4.011 -11.218 -11.881 1.00 64.94 280 GLN A CA 1
ATOM 2204 C C . GLN A 1 280 ? 4.027 -11.167 -10.351 1.00 64.94 280 GLN A C 1
ATOM 2206 O O . GLN A 1 280 ? 2.982 -11.046 -9.723 1.00 64.94 280 GLN A O 1
ATOM 2211 N N . TRP A 1 281 ? 5.223 -11.220 -9.763 1.00 57.97 281 TRP A N 1
ATOM 2212 C CA . TRP A 1 281 ? 5.431 -11.111 -8.320 1.00 57.97 281 TRP A CA 1
ATOM 2213 C C . TRP A 1 281 ? 5.147 -9.699 -7.798 1.00 57.97 281 TRP A C 1
ATOM 2215 O O . TRP A 1 281 ? 4.660 -9.549 -6.684 1.00 57.97 281 TRP A O 1
ATOM 2225 N N . TYR A 1 282 ? 5.382 -8.676 -8.622 1.00 62.44 282 TYR A N 1
ATOM 2226 C CA . TYR A 1 282 ? 5.082 -7.287 -8.290 1.00 62.44 282 TYR A CA 1
ATOM 2227 C C . TYR A 1 282 ? 3.575 -7.074 -8.166 1.00 62.44 282 TYR A C 1
ATOM 2229 O O . TYR A 1 282 ? 3.113 -6.550 -7.164 1.00 62.44 282 TYR A O 1
ATOM 2237 N N . GLU A 1 283 ? 2.789 -7.551 -9.133 1.00 65.12 283 GLU A N 1
ATOM 2238 C CA . GLU A 1 283 ? 1.336 -7.389 -9.064 1.00 65.12 283 GLU A CA 1
ATOM 2239 C C . GLU A 1 283 ? 0.676 -8.296 -8.032 1.00 65.12 283 GLU A C 1
ATOM 2241 O O . GLU A 1 283 ? -0.268 -7.874 -7.374 1.00 65.12 283 GLU A O 1
ATOM 2246 N N . ALA A 1 284 ? 1.188 -9.515 -7.842 1.00 57.84 284 ALA A N 1
ATOM 2247 C CA . ALA A 1 284 ? 0.725 -10.370 -6.755 1.00 57.84 284 ALA A CA 1
ATOM 2248 C C . ALA A 1 284 ? 0.895 -9.669 -5.397 1.00 57.84 284 ALA A C 1
ATOM 2250 O O . ALA A 1 284 ? -0.047 -9.663 -4.612 1.00 57.84 284 ALA A O 1
ATOM 2251 N N . ALA A 1 285 ? 2.041 -9.012 -5.169 1.00 58.75 285 ALA A N 1
ATOM 2252 C CA . ALA A 1 285 ? 2.285 -8.231 -3.959 1.00 58.75 285 ALA A CA 1
ATOM 2253 C C . ALA A 1 285 ? 1.341 -7.021 -3.825 1.00 58.75 285 ALA A C 1
ATOM 2255 O O . ALA A 1 285 ? 0.896 -6.734 -2.720 1.00 58.75 285 ALA A O 1
ATOM 2256 N N . LEU A 1 286 ? 1.006 -6.350 -4.935 1.00 58.06 286 LEU A N 1
ATOM 2257 C CA . LEU A 1 286 ? 0.067 -5.218 -4.957 1.00 58.06 286 LEU A CA 1
ATOM 2258 C C . LEU A 1 286 ? -1.397 -5.609 -4.719 1.00 58.06 286 LEU A C 1
ATOM 2260 O O . LEU A 1 286 ? -2.194 -4.785 -4.289 1.00 58.06 286 LEU A O 1
ATOM 2264 N N . VAL A 1 287 ? -1.778 -6.833 -5.082 1.00 58.03 287 VAL A N 1
ATOM 2265 C CA . VAL A 1 287 ? -3.154 -7.336 -4.934 1.00 58.03 287 VAL A CA 1
ATOM 2266 C C . VAL A 1 287 ? -3.365 -7.969 -3.556 1.00 58.03 287 VAL A C 1
ATOM 2268 O O . VAL A 1 287 ? -4.496 -8.033 -3.084 1.00 58.03 287 VAL A O 1
ATOM 2271 N N . SER A 1 288 ? -2.293 -8.438 -2.910 1.00 50.38 288 SER A N 1
ATOM 2272 C CA . SER A 1 288 ? -2.333 -8.989 -1.551 1.00 50.38 288 SER A CA 1
ATOM 2273 C C . SER A 1 288 ? -2.223 -7.946 -0.431 1.00 50.38 288 SER A C 1
ATOM 2275 O O . SER A 1 288 ? -2.414 -8.317 0.725 1.00 50.38 288 SER A O 1
ATOM 2277 N N . SER A 1 289 ? -1.858 -6.700 -0.755 1.00 44.25 289 SER A N 1
ATOM 2278 C CA . SER A 1 289 ? -1.721 -5.567 0.177 1.00 44.25 289 SER A CA 1
ATOM 2279 C C . SER A 1 289 ? -3.014 -4.773 0.312 1.00 44.25 289 SER A C 1
ATOM 2281 O O . SER A 1 289 ? -3.398 -4.458 1.456 1.00 44.25 289 SER A O 1
#

pLDDT: mean 76.17, std 13.99, range [28.42, 95.12]

Organism: NCBI:txid1086054

Mean predicted aligned error: 14.24 Å

Foldseek 3Di:
DDDPPPPPPLLVVCVQPPVVCNVVLVCLLPPFQLDAPDPPDSNQVLQCQLAVHHPCPDPDPPNVVDGHDPVRSVLSSQSSSCCVPPVHHSPDGVCRPPVNVVCVVVQQPADPPNGGNCNVCVPPVVPCVLVVVVFADPALVVQVVQEAEAEDDDPPDDRDDDDPLSVLVNVLVSVVQQAWAALPDPLVCVVDPPVRRVVGVGPRRVSVLLLQCQLAVGSGDDPDPNHHAYEYEYEDPDDDPPCPDADAWDHDNVVSYIYHYDYVVLSVCSVVPPSSVSCSRVVVSSVVD

Nearest PDB structures (foldseek):
  3clv-assembly1_A-2  TM=3.122E-01  e=8.523E+00  unclassified

Solvent-accessible surface area (backbone atoms only — not comparable to full-atom values): 16783 Å² total; per-residue (Å²): 135,86,79,81,69,77,78,72,52,65,67,63,52,25,58,74,75,37,54,86,52,33,61,57,50,49,53,50,68,66,51,55,48,77,55,63,81,48,88,92,35,70,57,36,55,50,44,23,61,16,53,74,40,59,69,81,74,47,88,56,58,49,70,76,80,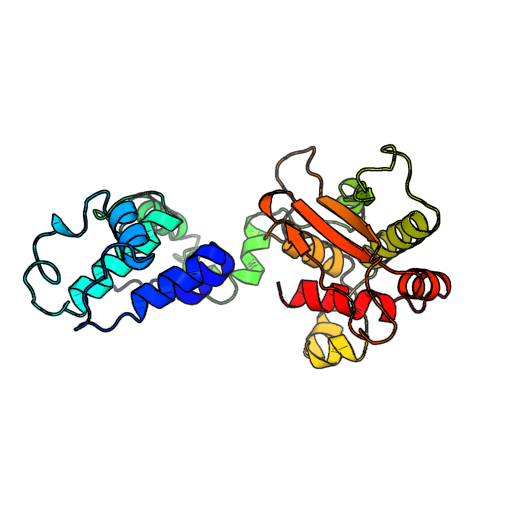42,56,38,50,73,67,56,51,48,53,51,49,37,16,33,55,16,18,78,76,70,75,40,51,64,90,35,43,55,80,62,26,69,65,49,42,49,47,54,53,60,50,46,45,57,45,82,94,68,49,21,53,58,75,70,29,73,92,37,40,88,70,46,50,57,63,74,67,70,34,62,67,90,42,32,65,61,57,59,74,31,51,43,78,46,67,57,73,54,100,86,56,77,99,64,78,71,50,76,59,51,48,52,51,51,54,49,53,59,51,55,31,54,37,46,21,68,65,91,40,75,73,43,59,74,75,47,61,71,63,56,48,67,75,32,45,81,35,43,33,50,41,36,33,36,49,39,21,48,26,60,78,34,55,51,60,76,88,53,95,80,55,61,38,38,41,31,41,37,75,58,87,79,71,64,99,79,65,88,65,80,71,74,74,49,67,36,50,95,72,23,23,34,39,43,62,42,47,70,66,57,46,55,45,56,73,71,57,54,64,55,68,80,41,40,70,56,51,50,54,38,72,75,98

Secondary structure (DSSP, 8-state):
---------HHHHHHHH-HHHHHHHHHHHTS-TTS---TTSHHHHHHHHHHTS-GGGSSSTTTTSPPPPHHHHHHHHHHHHHHHHHS--TT--TTTSHHHHHHHHHHTSB-GGG-BHHHHHTTTHHHHHHHHHT-B-SSHHHHHHHEEEEE---TTS-S----HHHHHHHHHHHHHHTS-S----HHHHTTS-HHHHHHHTT-SSHHHHHHHHHHHS-SB--SSTT--EEEEEEE-----TT--SPPPPEEEGGGTEEEEEE-HHHHHHHHTT-TTTTTHHHHHHHHH-